Protein AF-A0A1X9NIX0-F1 (afdb_monomer)

Secondary structure (DSSP, 8-state):
-GGGTT-HHHHHHHHHHHHHHHHHHHHHHHHHGGG-HHHHHHHHHHHHHHHHSHHHHHHHHHHHHHHHT-----EEEEEEEEEESSSEEEEEEEE--TTS-HHHHHHHHHHHHHHS--TT-----S-SSSEEEEEEEEEEBTTBTTS-HHHHHHHHHHHHHHHHHHHHHHTT--------PPPPHHHHHEEE--HHHHHHHHHHHHHHHHHH--

Sequence (214 aa):
MEYGYHEADRFRWALNSFLRCIKEVIQMATMEMQHAPELNSWLKQQKEELHKDELVGYLFKQRDLIVHRSMLKPASEGMVGLTKGRGLKLGIGMPIDPLEDSEQAILRYIDHAAREEDFLGILYTEDGYGEYTCVERSWRMEPFPEKELTELAAEAWDKVANLVHSLASRLGAKVSDLKFELSNANSVRIRVFEPDFIKENLEAAKEFHAKNTT

Organism: NCBI:txid716816

Mean predicted aligned error: 6.72 Å

pLDDT: mean 86.83, std 9.64, range [44.81, 96.56]

Radius of gyration: 22.54 Å; Cα contacts (8 Å, |Δi|>4): 274; chains: 1; bounding box: 64×26×64 Å

Nearest PDB structures (foldseek):
  2yin-assembly1_B  TM=2.728E-01  e=2.514E+00  Homo sapiens
  9b8p-assembly1_H  TM=1.892E-01  e=7.757E+00  Rattus norvegicus
  9brq-assembly1_7  TM=2.104E-01  e=9.718E+00  Mus musculus

Solvent-accessible surface area (backbone atoms only — not comparable to full-atom values): 11868 Å² total; per-residue (Å²): 86,65,93,25,57,56,36,25,66,52,23,48,51,40,47,53,51,47,43,48,48,70,52,47,56,58,51,52,54,51,60,72,28,66,89,38,66,68,61,31,54,52,50,52,52,53,50,52,54,45,52,66,36,70,66,46,28,47,46,56,49,49,38,56,46,40,78,71,77,48,81,80,77,51,47,38,45,29,28,46,18,27,28,53,86,77,45,81,73,48,68,46,83,40,87,34,57,55,82,48,32,50,67,59,50,51,50,53,50,40,47,50,30,42,74,71,55,59,86,80,67,38,81,38,57,60,94,80,79,72,56,34,22,27,35,40,50,48,46,26,38,87,96,42,68,93,44,47,46,67,59,53,48,49,56,44,45,51,57,50,49,52,51,53,48,53,51,40,42,75,73,69,46,89,74,75,91,82,78,88,77,79,74,65,64,51,77,51,28,47,48,77,50,56,26,64,61,48,38,56,52,35,52,52,37,32,53,52,51,64,65,72,77,110

Structure (mmCIF, N/CA/C/O backbone):
data_AF-A0A1X9NIX0-F1
#
_entry.id   AF-A0A1X9NIX0-F1
#
loop_
_atom_site.group_PDB
_atom_site.id
_atom_site.type_symbol
_atom_site.label_atom_id
_atom_site.label_alt_id
_atom_site.label_comp_id
_atom_site.label_asym_id
_atom_site.label_entity_id
_atom_site.label_seq_id
_atom_site.pdbx_PDB_ins_code
_atom_site.Cartn_x
_atom_site.Cartn_y
_atom_site.Cartn_z
_atom_site.occupancy
_atom_site.B_iso_or_equiv
_atom_site.auth_seq_id
_atom_site.auth_comp_id
_atom_site.auth_asym_id
_atom_site.auth_atom_id
_atom_site.pdbx_PDB_model_num
ATOM 1 N N . MET A 1 1 ? -2.831 7.724 0.564 1.00 82.75 1 MET A N 1
ATOM 2 C CA . MET A 1 1 ? -1.917 6.597 0.267 1.00 82.75 1 MET A CA 1
ATOM 3 C C . MET A 1 1 ? -1.724 6.449 -1.233 1.00 82.75 1 MET A C 1
ATOM 5 O O . MET A 1 1 ? -0.581 6.481 -1.658 1.00 82.75 1 MET A O 1
ATOM 9 N N . GLU A 1 2 ? -2.804 6.407 -2.020 1.00 87.44 2 GLU A N 1
ATOM 10 C CA . GLU A 1 2 ? -2.772 6.274 -3.491 1.00 87.44 2 GLU A CA 1
ATOM 11 C C . GLU A 1 2 ? -1.828 7.260 -4.208 1.00 87.44 2 GLU A C 1
ATOM 13 O O . GLU A 1 2 ? -1.042 6.845 -5.046 1.00 87.44 2 GLU A O 1
ATOM 18 N N . TYR A 1 3 ? -1.811 8.542 -3.818 1.00 87.25 3 TYR A N 1
ATOM 19 C CA . TYR A 1 3 ? -0.913 9.544 -4.422 1.00 87.25 3 TYR A CA 1
ATOM 20 C C . TYR A 1 3 ? 0.577 9.156 -4.388 1.00 87.25 3 TYR A C 1
ATOM 22 O O . TYR A 1 3 ? 1.326 9.487 -5.296 1.00 87.25 3 TYR A O 1
ATOM 30 N N . GLY A 1 4 ? 1.014 8.460 -3.335 1.00 89.44 4 GLY A N 1
ATOM 31 C CA . GLY A 1 4 ? 2.401 8.029 -3.174 1.00 89.44 4 GLY A CA 1
ATOM 32 C C . GLY A 1 4 ? 2.634 6.566 -3.535 1.00 89.44 4 GLY A C 1
ATOM 33 O O . GLY A 1 4 ? 3.665 6.044 -3.149 1.00 89.44 4 GLY A O 1
ATOM 34 N N . TYR A 1 5 ? 1.700 5.874 -4.199 1.00 91.81 5 TYR A N 1
ATOM 35 C CA . TYR A 1 5 ? 1.709 4.405 -4.321 1.00 91.81 5 TYR A CA 1
ATOM 36 C C . TYR A 1 5 ? 2.989 3.815 -4.930 1.00 91.81 5 TYR A C 1
ATOM 38 O O . TYR A 1 5 ? 3.444 2.742 -4.532 1.00 91.81 5 TYR A O 1
ATOM 46 N N . HIS A 1 6 ? 3.583 4.544 -5.872 1.00 94.56 6 HIS A N 1
ATOM 47 C CA . HIS A 1 6 ? 4.806 4.161 -6.573 1.00 94.56 6 HIS A CA 1
ATOM 48 C C . HIS A 1 6 ? 6.086 4.751 -5.963 1.00 94.56 6 HIS A C 1
ATOM 50 O O . HIS A 1 6 ? 7.176 4.451 -6.450 1.00 94.56 6 HIS A O 1
ATOM 56 N N . GLU A 1 7 ? 5.948 5.556 -4.908 1.00 94.25 7 GLU A N 1
ATOM 57 C CA . GLU A 1 7 ? 7.028 6.189 -4.154 1.00 94.25 7 GLU A CA 1
ATOM 58 C C . GLU A 1 7 ? 7.089 5.553 -2.758 1.00 94.25 7 GLU A C 1
ATOM 60 O O . GLU A 1 7 ? 6.288 5.866 -1.871 1.00 94.25 7 GLU A O 1
ATOM 65 N N . ALA A 1 8 ? 8.025 4.631 -2.553 1.00 90.62 8 ALA A N 1
ATOM 66 C CA . ALA A 1 8 ? 8.087 3.757 -1.389 1.00 90.62 8 ALA A CA 1
ATOM 67 C C . ALA A 1 8 ? 8.077 4.527 -0.064 1.00 90.62 8 ALA A C 1
ATOM 69 O O . ALA A 1 8 ? 7.326 4.173 0.848 1.00 90.62 8 ALA A O 1
ATOM 70 N N . ASP A 1 9 ? 8.873 5.592 0.052 1.00 89.75 9 ASP A N 1
ATOM 71 C CA . ASP A 1 9 ? 8.912 6.413 1.265 1.00 89.75 9 ASP A CA 1
ATOM 72 C C . ASP A 1 9 ? 7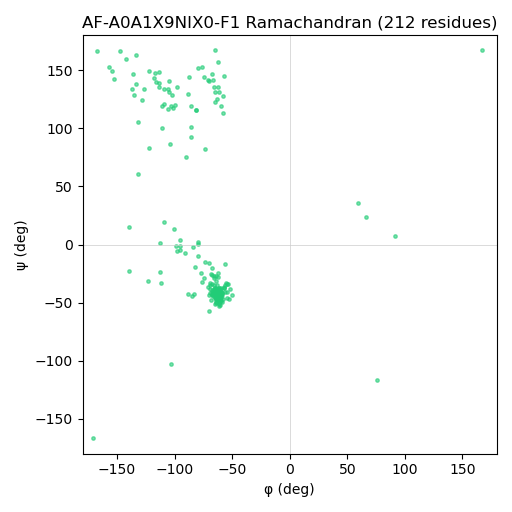.583 7.135 1.514 1.00 89.75 9 ASP A C 1
ATOM 74 O O . ASP A 1 9 ? 7.069 7.110 2.637 1.00 89.75 9 ASP A O 1
ATOM 78 N N . ARG A 1 10 ? 6.980 7.737 0.478 1.00 91.75 10 ARG A N 1
ATOM 79 C CA . ARG A 1 10 ? 5.692 8.437 0.617 1.00 91.75 10 ARG A CA 1
ATOM 80 C C . ARG A 1 10 ? 4.568 7.471 0.961 1.00 91.75 10 ARG A C 1
ATOM 82 O O . ARG A 1 10 ? 3.754 7.778 1.836 1.00 91.75 10 ARG A O 1
ATOM 89 N N . PHE A 1 11 ? 4.532 6.305 0.319 1.00 91.00 11 PHE A N 1
ATOM 90 C CA . PHE A 1 11 ? 3.550 5.269 0.610 1.00 91.00 11 PHE A CA 1
ATOM 91 C C . PHE A 1 11 ? 3.672 4.775 2.054 1.00 91.00 11 PHE A C 1
ATOM 93 O O . PHE A 1 11 ? 2.691 4.813 2.801 1.00 91.00 11 PHE A O 1
ATOM 100 N N . ARG A 1 12 ? 4.884 4.397 2.487 1.00 87.69 12 ARG A N 1
ATOM 101 C CA . ARG A 1 12 ? 5.150 3.944 3.863 1.00 87.69 12 ARG A CA 1
ATOM 102 C C . 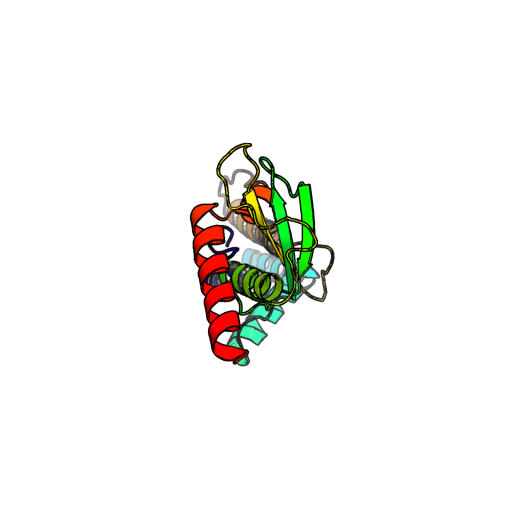ARG A 1 12 ? 4.829 5.024 4.894 1.00 87.69 12 ARG A C 1
ATOM 104 O O . ARG A 1 12 ? 4.241 4.723 5.931 1.00 87.69 12 ARG A O 1
ATOM 111 N N . TRP A 1 13 ? 5.157 6.285 4.617 1.00 88.56 13 TRP A N 1
ATOM 112 C CA . TRP A 1 13 ? 4.807 7.402 5.497 1.00 88.56 13 TRP A CA 1
ATOM 113 C C . TRP A 1 13 ? 3.291 7.593 5.618 1.00 88.56 13 TRP A C 1
ATOM 115 O O . TRP A 1 13 ? 2.767 7.759 6.725 1.00 88.56 13 TRP A O 1
ATOM 125 N N . ALA A 1 14 ? 2.571 7.529 4.495 1.00 90.25 14 ALA A N 1
ATOM 126 C CA . ALA A 1 14 ? 1.118 7.648 4.479 1.00 90.25 14 ALA A CA 1
ATOM 127 C C . ALA A 1 14 ? 0.453 6.481 5.223 1.00 90.25 14 ALA A C 1
ATOM 129 O O . ALA A 1 14 ? -0.473 6.707 6.001 1.00 90.25 14 ALA A O 1
ATOM 130 N N . LEU A 1 15 ? 0.966 5.261 5.051 1.00 89.62 15 LEU A N 1
ATOM 131 C CA . LEU A 1 15 ? 0.523 4.079 5.785 1.00 89.62 15 LEU A CA 1
ATOM 132 C C . LEU A 1 15 ? 0.757 4.227 7.291 1.00 89.62 15 LEU A C 1
ATOM 134 O O . LEU A 1 15 ? -0.160 4.023 8.078 1.00 89.62 15 LEU A O 1
ATOM 138 N N . ASN A 1 16 ? 1.950 4.649 7.711 1.00 88.12 16 ASN A N 1
ATOM 139 C CA . ASN A 1 16 ? 2.246 4.883 9.127 1.00 88.12 16 ASN A CA 1
ATOM 140 C C . ASN A 1 16 ? 1.309 5.940 9.735 1.00 88.12 16 ASN A C 1
ATOM 142 O O . ASN A 1 16 ? 0.806 5.768 10.847 1.00 88.12 16 ASN A O 1
ATOM 146 N N . SER A 1 17 ? 1.044 7.017 8.994 1.00 90.19 17 SER A N 1
ATOM 147 C CA . SER A 1 17 ? 0.112 8.070 9.411 1.00 90.19 17 SER A CA 1
ATOM 148 C C . SER A 1 17 ? -1.320 7.546 9.529 1.00 90.19 17 SER A C 1
ATOM 150 O O . SER A 1 17 ? -2.011 7.859 10.499 1.00 90.19 17 SER A O 1
ATOM 152 N N . PHE A 1 18 ? -1.743 6.698 8.590 1.00 91.56 18 PHE A N 1
ATOM 153 C CA . PHE A 1 18 ? -3.030 6.012 8.636 1.00 91.56 18 PHE A CA 1
ATOM 154 C C . PHE A 1 18 ? -3.150 5.116 9.877 1.00 91.56 18 PHE A C 1
ATOM 156 O O . PHE A 1 18 ? -4.082 5.291 10.660 1.00 91.56 18 PHE A O 1
ATOM 163 N N . LEU A 1 19 ? -2.170 4.235 10.119 1.00 91.00 19 LEU A N 1
ATOM 164 C CA . LEU A 1 19 ? -2.133 3.340 11.285 1.00 91.00 19 LEU A CA 1
ATOM 165 C C . LEU A 1 19 ? -2.189 4.108 12.609 1.00 91.00 19 LEU A C 1
ATOM 167 O O . LEU A 1 19 ? -2.820 3.668 13.574 1.00 91.00 19 LEU A O 1
ATOM 171 N N . ARG A 1 20 ? -1.541 5.275 12.656 1.00 90.06 20 ARG A N 1
ATOM 172 C CA . ARG A 1 20 ? -1.620 6.180 13.799 1.00 90.06 20 ARG A CA 1
ATOM 173 C C . ARG A 1 20 ? -3.038 6.728 13.974 1.00 90.06 20 ARG A C 1
ATOM 175 O O . ARG A 1 20 ? -3.597 6.618 15.063 1.00 90.06 20 ARG A O 1
ATOM 182 N N . CYS A 1 21 ? -3.624 7.263 12.905 1.00 91.88 21 CYS A N 1
ATOM 183 C CA . CYS A 1 21 ? -4.947 7.884 12.919 1.00 91.88 21 CYS A CA 1
ATOM 184 C C . CYS A 1 21 ? -6.046 6.918 13.388 1.00 91.88 21 CYS A C 1
ATOM 186 O O . CYS A 1 21 ? -6.784 7.244 14.320 1.00 91.88 21 CYS A O 1
ATOM 188 N N . ILE A 1 22 ? -6.106 5.706 12.820 1.00 91.31 22 ILE A N 1
ATOM 189 C CA . ILE A 1 22 ? -7.155 4.723 13.149 1.00 91.31 22 ILE A CA 1
ATOM 190 C C . ILE A 1 22 ? -7.134 4.283 14.615 1.00 91.31 22 ILE A C 1
ATOM 192 O O . ILE A 1 22 ? -8.169 3.936 15.179 1.00 91.31 22 ILE A O 1
ATOM 196 N N . LYS A 1 23 ? -5.963 4.322 15.257 1.00 88.38 23 LYS A N 1
ATOM 197 C CA . LYS A 1 23 ? -5.821 3.987 16.675 1.00 88.38 23 LYS A CA 1
ATOM 198 C C . LYS A 1 23 ? -6.118 5.184 17.577 1.00 88.38 23 LYS A C 1
ATOM 200 O O . LYS A 1 23 ? -6.801 5.044 18.593 1.00 88.38 23 LYS A O 1
ATOM 205 N N . GLU A 1 24 ? -5.599 6.357 17.221 1.00 91.19 24 GLU A N 1
ATOM 206 C CA . GLU A 1 24 ? -5.716 7.573 18.032 1.00 91.19 24 GLU A CA 1
ATOM 207 C C . GLU A 1 24 ? -7.147 8.109 18.075 1.00 91.19 24 GLU A C 1
ATOM 209 O O . GLU A 1 24 ? -7.575 8.574 19.130 1.00 91.19 24 GLU A O 1
ATOM 214 N N . VAL A 1 25 ? -7.926 7.982 16.995 1.00 92.56 25 VAL A N 1
ATOM 215 C CA . VAL A 1 25 ? -9.315 8.472 16.965 1.00 92.56 25 VAL A CA 1
ATOM 216 C C . VAL A 1 25 ? -10.187 7.823 18.047 1.00 92.56 25 VAL A C 1
ATOM 218 O O . VAL A 1 25 ? -10.911 8.516 18.762 1.00 92.56 25 VAL A O 1
ATOM 221 N N . ILE A 1 26 ? -10.047 6.510 18.258 1.00 90.81 26 ILE A N 1
ATOM 222 C CA . ILE A 1 26 ? -10.783 5.782 19.302 1.00 90.81 26 ILE A CA 1
ATOM 223 C C . ILE A 1 26 ? -10.287 6.191 20.692 1.00 90.81 26 ILE A C 1
ATOM 225 O O . ILE A 1 26 ? -11.074 6.309 21.634 1.00 90.81 26 ILE A O 1
ATOM 229 N N . GLN A 1 27 ? -8.979 6.412 20.844 1.00 90.25 27 GLN A N 1
ATOM 230 C CA . GLN A 1 27 ? -8.405 6.855 22.112 1.00 90.25 27 GLN A CA 1
ATOM 231 C C . GLN A 1 27 ? -8.917 8.245 22.503 1.00 90.25 27 GLN A C 1
ATOM 233 O O . GLN A 1 27 ? -9.348 8.416 23.642 1.00 90.25 27 GLN A O 1
ATOM 238 N N . MET A 1 28 ? -8.924 9.195 21.567 1.00 93.12 28 MET A N 1
ATOM 239 C CA . MET A 1 28 ? -9.469 10.536 21.788 1.00 93.12 28 MET A CA 1
ATOM 240 C C . MET A 1 28 ? -10.951 10.463 22.163 1.00 93.12 28 MET A C 1
ATOM 242 O O . MET A 1 28 ? -11.338 10.991 23.200 1.00 93.12 28 MET A O 1
ATOM 246 N N . ALA A 1 29 ? -11.756 9.703 21.413 1.00 91.88 29 ALA A N 1
ATOM 247 C CA . ALA A 1 29 ? -13.163 9.482 21.750 1.00 91.88 29 ALA A CA 1
ATOM 248 C C . ALA A 1 29 ? -13.346 8.907 23.169 1.00 91.88 29 ALA A C 1
ATOM 250 O O . ALA A 1 29 ? -14.21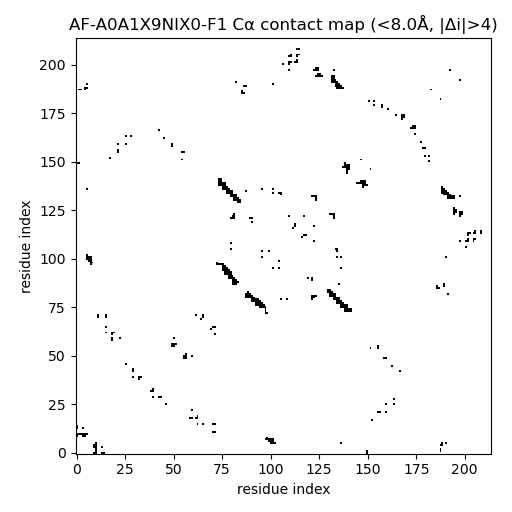9 9.338 23.915 1.00 91.88 29 ALA A O 1
ATOM 251 N N . THR A 1 30 ? -12.489 7.968 23.579 1.00 91.00 30 THR A N 1
ATOM 252 C CA . THR A 1 30 ? -12.529 7.384 24.932 1.00 91.00 30 THR A CA 1
ATOM 253 C C . THR A 1 30 ? -12.220 8.418 26.018 1.00 91.00 30 THR A C 1
ATOM 255 O O . THR A 1 30 ? -12.825 8.381 27.089 1.00 91.00 30 THR A O 1
ATOM 258 N N . MET A 1 31 ? -11.275 9.328 25.764 1.00 91.94 31 MET A N 1
ATOM 259 C CA . MET A 1 31 ? -10.914 10.393 26.702 1.00 91.94 31 MET A CA 1
ATOM 260 C C . MET A 1 31 ? -12.057 11.394 26.887 1.00 91.94 31 MET A C 1
ATOM 262 O O . MET A 1 31 ? -12.400 11.707 28.023 1.00 91.94 31 MET A O 1
ATOM 266 N N . GLU A 1 32 ? -12.704 11.810 25.800 1.00 92.56 32 GLU A N 1
ATOM 267 C CA . GLU A 1 32 ? -13.840 12.741 25.858 1.00 92.56 32 GLU A CA 1
ATOM 268 C C . GLU A 1 32 ? -15.051 12.150 26.597 1.00 92.56 32 GLU A C 1
ATOM 270 O O . GLU A 1 32 ? -15.794 12.855 27.278 1.00 92.56 32 GLU A O 1
ATOM 275 N N . MET A 1 33 ? -15.246 10.829 26.528 1.00 93.94 33 MET A N 1
ATOM 276 C CA . MET A 1 33 ? -16.376 10.160 27.184 1.00 93.94 33 MET A CA 1
ATOM 277 C C . MET A 1 33 ? -16.179 9.922 28.688 1.00 93.94 33 MET A C 1
ATOM 279 O O . MET A 1 33 ? -17.065 9.360 29.330 1.00 93.94 33 MET A O 1
ATOM 283 N N . GLN A 1 34 ? -15.071 10.355 29.302 1.00 90.06 34 GLN A N 1
ATOM 284 C CA . GLN A 1 34 ? -14.812 10.133 30.734 1.00 90.06 34 GLN A CA 1
ATOM 285 C C . GLN A 1 34 ? -15.930 10.652 31.651 1.00 90.06 34 GLN A C 1
ATOM 287 O O . GLN A 1 34 ? -16.215 10.027 32.674 1.00 90.06 34 GLN A O 1
ATOM 292 N N . HIS A 1 35 ? -16.596 11.740 31.261 1.00 91.31 35 HIS A N 1
ATOM 293 C CA . HIS A 1 35 ? -17.691 12.350 32.020 1.00 91.31 35 HIS A CA 1
ATOM 294 C C . HIS A 1 35 ? -19.067 11.705 31.775 1.00 91.31 35 HIS A C 1
ATOM 296 O O . HIS A 1 35 ? -20.041 12.097 32.414 1.00 91.31 35 HIS A O 1
ATOM 302 N N . ALA A 1 36 ? -19.159 10.703 30.894 1.00 92.81 36 ALA A N 1
ATOM 303 C CA . ALA A 1 36 ? -20.382 9.966 30.576 1.00 92.81 36 ALA A CA 1
ATOM 304 C C . ALA A 1 36 ? -20.176 8.456 30.835 1.00 92.81 36 ALA A C 1
ATOM 306 O O . ALA A 1 36 ? -19.876 7.704 29.905 1.00 92.81 36 ALA A O 1
ATOM 307 N N . PRO A 1 37 ? -20.320 7.978 32.090 1.00 91.56 37 PRO A N 1
ATOM 308 C CA . PRO A 1 37 ? -19.906 6.629 32.498 1.00 91.56 37 PRO A CA 1
ATOM 309 C C . PRO A 1 37 ? -20.541 5.489 31.691 1.00 91.56 37 PRO A C 1
ATOM 311 O O . PRO A 1 37 ? -19.868 4.503 31.378 1.00 91.56 37 PRO A O 1
ATOM 314 N N . GLU A 1 38 ? -21.816 5.631 31.326 1.00 92.69 38 GLU A N 1
ATOM 315 C CA . GLU A 1 38 ? -22.547 4.639 30.532 1.00 92.69 38 GLU A CA 1
ATOM 316 C C . GLU A 1 38 ? -22.012 4.558 29.095 1.00 92.69 38 GLU A C 1
ATOM 318 O O . GLU A 1 38 ? -21.689 3.473 28.609 1.00 92.69 38 GLU A O 1
ATOM 323 N N . LEU A 1 39 ? -21.827 5.710 28.438 1.00 93.25 39 LEU A N 1
ATOM 324 C CA . LEU A 1 39 ? -21.264 5.786 27.087 1.00 93.25 39 LEU A CA 1
ATOM 325 C C . LEU A 1 39 ? -19.802 5.341 27.055 1.00 93.25 39 LEU A C 1
ATOM 327 O O . LEU A 1 39 ? -19.396 4.647 26.127 1.00 93.25 39 LEU A O 1
ATOM 331 N N . ASN A 1 40 ? -19.020 5.684 28.079 1.00 93.44 40 ASN A N 1
ATOM 332 C CA . ASN A 1 40 ? -17.630 5.253 28.205 1.00 93.44 40 ASN A CA 1
ATOM 333 C C . ASN A 1 40 ? -17.524 3.731 28.344 1.00 93.44 40 ASN A C 1
ATOM 335 O O . ASN A 1 40 ? -16.685 3.101 27.705 1.00 93.44 40 ASN A O 1
ATOM 339 N N . SER A 1 41 ? -18.391 3.127 29.160 1.00 93.81 41 SER A N 1
ATOM 340 C CA . SER A 1 41 ? -18.433 1.671 29.335 1.00 93.81 41 SER A CA 1
ATOM 341 C C . SER A 1 41 ? -18.799 0.967 28.029 1.00 93.81 41 SER A C 1
ATOM 343 O O . SER A 1 41 ? -18.118 0.020 27.634 1.00 93.81 41 SER A O 1
ATOM 345 N N . TRP A 1 42 ? -19.803 1.484 27.314 1.00 95.31 42 TRP A N 1
ATOM 346 C CA . TRP A 1 42 ? -20.164 0.995 25.984 1.00 95.31 42 TRP A CA 1
ATOM 347 C C . TRP A 1 42 ? -19.006 1.135 24.982 1.00 95.31 42 TRP A C 1
ATOM 349 O O . TRP A 1 42 ? -18.642 0.164 24.322 1.00 95.31 42 TRP A O 1
ATOM 359 N N . LEU A 1 43 ? -18.368 2.307 24.904 1.00 94.38 43 LEU A N 1
ATOM 360 C CA . LEU A 1 43 ? -17.262 2.558 23.978 1.00 94.38 43 LEU A CA 1
ATOM 361 C C . LEU A 1 43 ? -16.052 1.663 24.274 1.00 94.38 43 LEU A C 1
ATOM 363 O O . LEU A 1 43 ? -15.418 1.163 23.347 1.00 94.38 43 LEU A O 1
ATOM 367 N N . LYS A 1 44 ? -15.748 1.407 25.552 1.00 92.69 44 LYS A N 1
ATOM 368 C CA . LYS A 1 44 ? -14.702 0.455 25.955 1.00 92.69 44 LYS A CA 1
ATOM 369 C C . LYS A 1 44 ? -15.007 -0.964 25.482 1.00 92.69 44 LYS A C 1
ATOM 371 O O . LYS A 1 44 ? -14.101 -1.626 24.987 1.00 92.69 44 LYS A O 1
ATOM 376 N N . GLN A 1 45 ? -16.259 -1.411 25.593 1.00 94.31 45 GLN A N 1
ATOM 377 C CA . GLN A 1 45 ? -16.670 -2.716 25.075 1.00 94.31 45 GLN A CA 1
ATOM 378 C C . GLN A 1 45 ? -16.502 -2.786 23.551 1.00 94.31 45 GLN A C 1
ATOM 380 O O . GLN A 1 45 ? -15.907 -3.731 23.044 1.00 94.31 45 GLN A O 1
ATOM 385 N N . GLN A 1 46 ? -16.962 -1.769 22.822 1.00 94.56 46 GLN A N 1
ATOM 386 C CA . GLN A 1 46 ? -16.836 -1.730 21.362 1.00 94.56 46 GLN A CA 1
ATOM 387 C C . GLN A 1 46 ? -15.379 -1.657 20.894 1.00 94.56 46 GLN A C 1
ATOM 389 O O . GLN A 1 46 ? -14.995 -2.286 19.913 1.00 94.56 46 GLN A O 1
ATOM 394 N N . LYS A 1 47 ? -14.536 -0.920 21.622 1.00 92.38 47 LYS A N 1
ATOM 395 C CA . LYS A 1 47 ? -13.092 -0.894 21.383 1.00 92.38 47 LYS A CA 1
ATOM 396 C C . LYS A 1 47 ? -12.477 -2.286 21.553 1.00 92.38 47 LYS A C 1
ATOM 398 O O . LYS A 1 47 ? -11.633 -2.668 20.749 1.00 92.38 47 LYS A O 1
ATOM 403 N N . GLU A 1 48 ? -12.884 -3.031 22.577 1.00 92.25 48 GLU A N 1
ATOM 404 C CA . GLU A 1 48 ? -12.421 -4.404 22.804 1.00 92.25 48 GLU A CA 1
ATOM 405 C C . GLU A 1 48 ? -12.880 -5.352 21.685 1.00 92.25 48 GLU A C 1
ATOM 407 O O . GLU A 1 48 ? -12.114 -6.204 21.242 1.00 92.25 48 GLU A O 1
ATOM 412 N N . GLU A 1 49 ? -14.101 -5.175 21.178 1.00 93.81 49 GLU A N 1
ATOM 413 C CA . GLU A 1 49 ? -14.596 -5.893 19.997 1.00 93.81 49 GLU A CA 1
ATOM 414 C C . GLU A 1 49 ? -13.756 -5.568 18.749 1.00 93.81 49 GLU A C 1
ATOM 416 O O . GLU A 1 49 ? -13.322 -6.492 18.062 1.00 93.81 49 GLU A O 1
ATOM 421 N N . LEU A 1 50 ? -13.408 -4.294 18.512 1.00 92.50 50 LEU A N 1
ATOM 422 C CA . LEU A 1 50 ? -12.482 -3.908 17.435 1.00 92.50 50 LEU A CA 1
ATOM 423 C C . LEU A 1 50 ? -11.083 -4.513 17.610 1.00 92.50 50 LEU A C 1
ATOM 425 O O . LEU A 1 50 ? -10.447 -4.883 16.632 1.00 92.50 50 LEU A O 1
ATOM 429 N N . HIS A 1 51 ? -10.581 -4.621 18.841 1.00 89.31 51 HIS A N 1
ATOM 430 C CA . HIS A 1 51 ? -9.279 -5.243 19.106 1.00 89.31 51 HIS A CA 1
ATOM 431 C C . HIS A 1 51 ? -9.263 -6.753 18.833 1.00 89.31 51 HIS A C 1
ATOM 433 O O . HIS A 1 51 ? -8.192 -7.302 18.561 1.00 89.31 51 HIS A O 1
ATOM 439 N N . LYS A 1 52 ? -10.422 -7.415 18.928 1.00 92.94 52 LYS A N 1
ATOM 440 C CA . LYS A 1 52 ? -10.598 -8.841 18.622 1.00 92.94 52 LYS A CA 1
ATOM 441 C C . LYS A 1 52 ? -10.783 -9.113 17.131 1.00 92.94 52 LYS A C 1
ATOM 443 O O . LYS A 1 52 ? -10.580 -10.251 16.717 1.00 92.94 52 LYS A O 1
ATOM 448 N N . ASP A 1 53 ? -11.152 -8.104 16.344 1.00 94.75 53 ASP A N 1
ATOM 449 C CA . ASP A 1 53 ? -11.166 -8.206 14.886 1.00 94.75 53 ASP A CA 1
ATOM 450 C C . ASP A 1 53 ? -9.750 -8.487 14.368 1.00 94.75 53 ASP A C 1
ATOM 452 O O . ASP A 1 53 ? -8.786 -7.828 14.761 1.00 94.75 53 ASP A O 1
ATOM 456 N N . GLU A 1 54 ? -9.619 -9.484 13.495 1.00 92.69 54 GLU A N 1
ATOM 457 C CA . GLU A 1 54 ? -8.319 -9.977 13.033 1.00 92.69 54 GLU A CA 1
ATOM 458 C C . GLU A 1 54 ? -7.506 -8.883 12.328 1.00 92.69 54 GLU A C 1
ATOM 460 O O . GLU A 1 54 ? -6.327 -8.680 12.631 1.00 92.69 54 GLU A O 1
ATOM 465 N N . LEU A 1 55 ? -8.157 -8.129 11.439 1.00 92.38 55 LEU A N 1
ATOM 466 C CA . LEU A 1 55 ? -7.535 -7.058 10.671 1.00 92.38 55 LEU A CA 1
ATOM 467 C C . LEU A 1 55 ? -7.190 -5.867 11.566 1.00 92.38 55 LEU A C 1
ATOM 469 O O . LEU A 1 55 ? -6.028 -5.466 11.652 1.00 92.38 55 LEU A O 1
ATOM 473 N N . VAL A 1 56 ? -8.183 -5.303 12.254 1.00 91.38 56 VAL A N 1
ATOM 474 C CA . VAL A 1 56 ? -7.986 -4.105 13.087 1.00 91.38 56 VAL A CA 1
ATOM 475 C C . VAL A 1 56 ? -7.014 -4.396 14.231 1.00 91.38 56 VAL A C 1
ATOM 477 O O . VAL A 1 56 ? -6.089 -3.617 14.476 1.00 91.38 56 VAL A O 1
ATOM 480 N N . GLY A 1 57 ? -7.169 -5.541 14.899 1.00 90.81 57 GLY A N 1
ATOM 481 C CA . GLY A 1 57 ? -6.279 -5.989 15.962 1.00 90.81 57 GLY A CA 1
ATOM 482 C C . GLY A 1 57 ? -4.836 -6.146 15.481 1.00 90.81 57 GLY A C 1
ATOM 483 O O . GLY A 1 57 ? -3.908 -5.722 16.180 1.00 90.81 57 GLY A O 1
ATOM 484 N N . TYR A 1 58 ? -4.625 -6.689 14.278 1.00 90.44 58 TYR A N 1
ATOM 485 C CA . TYR A 1 58 ? -3.300 -6.753 13.663 1.00 90.44 58 TYR A CA 1
ATOM 486 C C . TYR A 1 58 ? -2.730 -5.357 13.369 1.00 90.44 58 TYR A C 1
ATOM 488 O O . TYR A 1 58 ? -1.618 -5.053 13.806 1.00 90.44 58 TYR A O 1
ATOM 496 N N . LEU A 1 59 ? -3.485 -4.474 12.708 1.00 89.12 59 LEU A N 1
ATOM 497 C CA . LEU A 1 59 ? -3.029 -3.116 12.373 1.00 89.12 59 LEU A CA 1
ATOM 498 C C . LEU A 1 59 ? -2.687 -2.285 13.620 1.00 89.12 59 LEU A C 1
ATOM 500 O O . LEU A 1 59 ? -1.686 -1.563 13.648 1.00 89.12 59 LEU A O 1
ATOM 504 N N . PHE A 1 60 ? -3.466 -2.426 14.694 1.00 88.31 60 PHE A N 1
ATOM 505 C CA . PHE A 1 60 ? -3.192 -1.761 15.969 1.00 88.31 60 PHE A CA 1
ATOM 506 C C . PHE A 1 60 ? -1.910 -2.255 16.640 1.00 88.31 60 PHE A C 1
ATOM 508 O O . PHE A 1 60 ? -1.214 -1.443 17.261 1.00 88.31 60 PHE A O 1
ATOM 515 N N . LYS A 1 61 ? -1.586 -3.549 16.507 1.00 85.94 61 LYS A N 1
ATOM 516 C CA . LYS A 1 61 ? -0.302 -4.116 16.952 1.00 85.94 61 LYS A CA 1
ATOM 517 C C . LYS A 1 61 ? 0.849 -3.615 16.086 1.00 85.94 61 LYS A C 1
ATOM 519 O O . LYS A 1 61 ? 1.885 -3.239 16.628 1.00 85.94 61 LYS A O 1
ATOM 524 N N . GLN A 1 62 ? 0.662 -3.548 14.766 1.00 82.50 62 GLN A N 1
ATOM 525 C CA . GLN A 1 62 ? 1.677 -3.020 13.852 1.00 82.50 62 GLN A CA 1
ATOM 526 C C . GLN A 1 62 ? 2.053 -1.579 14.194 1.00 82.50 62 GLN A C 1
ATOM 528 O O . GLN A 1 62 ? 3.237 -1.267 14.265 1.00 82.50 62 GLN A O 1
ATOM 533 N N . ARG A 1 63 ? 1.082 -0.719 14.529 1.00 77.94 63 ARG A N 1
ATOM 534 C CA . ARG A 1 63 ? 1.365 0.629 15.052 1.00 77.94 63 ARG A CA 1
ATOM 535 C C . ARG A 1 63 ? 2.313 0.591 16.252 1.00 77.94 63 ARG A C 1
ATOM 537 O O . ARG A 1 63 ? 3.259 1.372 16.295 1.00 77.94 63 ARG A O 1
ATOM 544 N N . ASP A 1 64 ? 2.073 -0.284 17.226 1.00 71.31 64 ASP A N 1
ATOM 545 C CA . ASP A 1 64 ? 2.918 -0.356 18.428 1.00 71.31 64 ASP A CA 1
ATOM 546 C C . ASP A 1 64 ? 4.333 -0.850 18.114 1.00 71.31 64 ASP A C 1
ATOM 548 O O . ASP A 1 64 ? 5.300 -0.359 18.694 1.00 71.31 64 ASP A O 1
ATOM 552 N N . LEU A 1 65 ? 4.473 -1.755 17.143 1.00 71.19 65 LEU A N 1
ATOM 553 C CA . LEU A 1 65 ? 5.777 -2.185 16.640 1.00 71.19 65 LEU A CA 1
ATOM 554 C C . LEU A 1 65 ? 6.509 -1.052 15.907 1.00 71.19 65 LEU A C 1
ATOM 556 O O . LEU A 1 65 ? 7.700 -0.847 16.149 1.00 71.19 65 LEU A O 1
ATOM 560 N N . ILE A 1 66 ? 5.804 -0.283 15.072 1.00 66.56 66 ILE A N 1
ATOM 561 C CA . ILE A 1 66 ? 6.379 0.833 14.305 1.00 66.56 66 ILE A CA 1
ATOM 562 C C . ILE A 1 66 ? 6.905 1.929 15.230 1.00 66.56 66 ILE A C 1
ATOM 564 O O . ILE A 1 66 ? 8.006 2.438 15.033 1.00 66.56 66 ILE A O 1
ATOM 568 N N . VAL A 1 67 ? 6.140 2.266 16.271 1.00 55.72 67 VAL A N 1
ATOM 569 C CA . VAL A 1 67 ? 6.515 3.292 17.256 1.00 55.72 67 VAL A CA 1
ATOM 570 C C . VAL A 1 67 ? 7.723 2.864 18.102 1.00 55.72 67 VAL A C 1
ATOM 572 O O . VAL A 1 67 ? 8.394 3.718 18.681 1.00 55.72 67 VAL A O 1
ATOM 575 N N . HIS A 1 68 ? 8.030 1.566 18.186 1.00 51.16 68 HIS A N 1
ATOM 576 C CA . HIS A 1 68 ? 9.071 1.056 19.080 1.00 51.16 68 HIS A CA 1
ATOM 577 C C . HIS A 1 68 ? 10.306 0.469 18.395 1.00 51.16 68 HIS A C 1
ATOM 579 O O . HIS A 1 68 ? 11.344 0.409 19.055 1.00 51.16 68 HIS A O 1
ATOM 585 N N . ARG A 1 69 ? 10.240 -0.008 17.139 1.00 44.81 69 ARG A N 1
ATOM 586 C CA . ARG A 1 69 ? 11.338 -0.835 16.596 1.00 44.81 69 ARG A CA 1
ATOM 587 C C . ARG A 1 69 ? 11.769 -0.621 15.144 1.00 44.81 69 ARG A C 1
ATOM 589 O O . ARG A 1 69 ? 12.912 -0.983 14.891 1.00 44.81 69 ARG A O 1
ATOM 596 N N . SER A 1 70 ? 10.965 -0.074 14.220 1.00 50.56 70 SER A N 1
ATOM 597 C CA . SER A 1 70 ? 11.353 0.336 12.837 1.00 50.56 70 SER A CA 1
ATOM 598 C C . SER A 1 70 ? 10.117 0.628 11.968 1.00 50.56 70 SER A C 1
ATOM 600 O O . SER A 1 70 ? 9.010 0.264 12.344 1.00 50.56 70 SER A O 1
ATOM 602 N N . MET A 1 71 ? 10.289 1.244 10.788 1.00 56.38 71 MET A N 1
ATOM 603 C CA . MET A 1 71 ? 9.210 1.399 9.794 1.00 56.38 71 MET A CA 1
ATOM 604 C C . MET A 1 71 ? 8.599 0.049 9.374 1.00 56.38 71 MET A C 1
ATOM 606 O O . MET A 1 71 ? 9.322 -0.940 9.251 1.00 56.38 71 MET A O 1
ATOM 610 N N . LEU A 1 72 ? 7.285 0.026 9.101 1.00 62.81 72 LEU A N 1
ATOM 611 C CA . LEU A 1 72 ? 6.610 -1.139 8.520 1.00 62.81 72 LEU A CA 1
ATOM 612 C C . LEU A 1 72 ? 7.269 -1.491 7.177 1.00 62.81 72 LEU A C 1
ATOM 614 O O . LEU A 1 72 ? 7.405 -0.624 6.311 1.00 62.81 72 LEU A O 1
ATOM 618 N N . LYS A 1 73 ? 7.662 -2.755 7.003 1.00 67.38 73 LYS A N 1
ATOM 619 C CA . LYS A 1 73 ? 8.096 -3.307 5.715 1.00 67.38 73 LYS A CA 1
ATOM 620 C C . LYS A 1 73 ? 6.968 -4.182 5.164 1.00 67.38 73 LYS A C 1
ATOM 622 O O . LYS A 1 73 ? 6.941 -5.371 5.476 1.00 67.38 73 LYS A O 1
ATOM 627 N N . PRO A 1 74 ? 5.993 -3.609 4.437 1.00 69.81 74 PRO A N 1
ATOM 628 C CA . PRO A 1 74 ? 5.000 -4.423 3.740 1.00 69.81 74 PRO A CA 1
ATOM 629 C C . PRO A 1 74 ? 5.702 -5.300 2.697 1.00 69.81 74 PRO A C 1
ATOM 631 O O . PRO A 1 74 ? 6.793 -4.960 2.250 1.00 69.81 74 PRO A O 1
ATOM 634 N N . ALA A 1 75 ? 5.087 -6.406 2.289 1.00 76.44 75 ALA A N 1
ATOM 635 C CA . ALA A 1 75 ? 5.551 -7.123 1.109 1.00 76.44 75 ALA A CA 1
ATOM 636 C C . ALA A 1 75 ? 5.208 -6.291 -0.137 1.00 76.44 75 ALA A C 1
ATOM 638 O O . ALA A 1 75 ? 4.151 -5.657 -0.197 1.00 76.44 75 ALA A O 1
ATOM 639 N N . SER A 1 76 ? 6.110 -6.271 -1.113 1.00 77.94 76 SER A N 1
ATOM 640 C CA . SER A 1 76 ? 5.932 -5.561 -2.376 1.00 77.94 76 SER A CA 1
ATOM 641 C C . SER A 1 76 ? 6.221 -6.534 -3.511 1.00 77.94 76 SER A C 1
ATOM 643 O O . SER A 1 76 ? 7.285 -7.147 -3.568 1.00 77.94 76 SER A O 1
ATOM 645 N N . GLU A 1 77 ? 5.250 -6.682 -4.399 1.00 82.94 77 GLU A N 1
ATOM 646 C CA . GLU A 1 77 ? 5.370 -7.442 -5.639 1.00 82.94 77 GLU A CA 1
ATOM 647 C C . GLU A 1 77 ? 5.181 -6.480 -6.803 1.00 82.94 77 GLU A C 1
ATOM 649 O O . GLU A 1 77 ? 4.415 -5.513 -6.704 1.00 82.94 77 GLU A O 1
ATOM 654 N N . GLY A 1 78 ? 5.858 -6.738 -7.916 1.00 85.62 78 GLY A N 1
ATOM 655 C CA . GLY A 1 78 ? 5.662 -5.938 -9.106 1.00 85.62 78 GLY A CA 1
ATOM 656 C C . GLY A 1 78 ? 5.828 -6.708 -10.395 1.00 85.62 78 GLY A C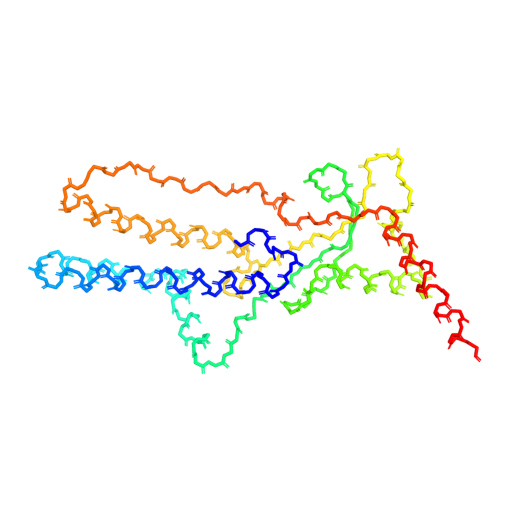 1
ATOM 657 O O . GLY A 1 78 ? 6.325 -7.834 -10.438 1.00 85.62 78 GLY A O 1
ATOM 658 N N . MET A 1 79 ? 5.376 -6.072 -11.460 1.00 89.12 79 MET A N 1
ATOM 659 C CA . MET A 1 79 ? 5.549 -6.527 -12.823 1.00 89.12 79 MET A CA 1
ATOM 660 C C . MET A 1 79 ? 6.013 -5.346 -13.659 1.00 89.12 79 MET A C 1
ATOM 662 O O . MET A 1 79 ? 5.495 -4.239 -13.515 1.00 89.12 79 MET A O 1
ATOM 666 N N . VAL A 1 80 ? 6.975 -5.585 -14.540 1.00 89.88 80 VAL A N 1
ATOM 667 C CA . VAL A 1 80 ? 7.294 -4.655 -15.626 1.00 89.88 80 VAL A CA 1
ATOM 668 C C . VAL A 1 80 ? 6.585 -5.164 -16.867 1.00 89.88 80 VAL A C 1
ATOM 670 O O . VAL A 1 80 ? 6.593 -6.368 -17.129 1.00 89.88 80 VAL A O 1
ATOM 673 N N . GLY A 1 81 ? 5.950 -4.285 -17.630 1.00 90.50 81 GLY A N 1
ATOM 674 C CA . GLY A 1 81 ? 5.202 -4.728 -18.794 1.00 90.50 81 GLY A CA 1
ATOM 675 C C . GLY A 1 81 ? 4.701 -3.618 -19.692 1.00 90.50 81 GLY A C 1
ATOM 676 O O . GLY A 1 81 ? 5.117 -2.470 -19.589 1.00 90.50 81 GLY A O 1
ATOM 677 N N . LEU A 1 82 ? 3.793 -4.002 -20.577 1.00 90.19 82 LEU A N 1
ATOM 678 C CA . LEU A 1 82 ? 3.083 -3.138 -21.502 1.00 90.19 82 LEU A CA 1
ATOM 679 C C . LEU A 1 82 ? 1.649 -2.962 -21.025 1.00 90.19 82 LEU A C 1
ATOM 681 O O . LEU A 1 82 ? 0.958 -3.942 -20.730 1.00 90.19 82 LEU A O 1
ATOM 685 N N . THR A 1 83 ? 1.169 -1.726 -21.024 1.00 88.56 83 THR A N 1
ATOM 686 C CA . THR A 1 83 ? -0.243 -1.400 -20.808 1.00 88.56 83 THR A CA 1
ATOM 687 C C . THR A 1 83 ? -0.858 -0.819 -22.073 1.00 88.56 83 THR A C 1
ATOM 689 O O . THR A 1 83 ? -0.191 -0.139 -22.853 1.00 88.56 83 THR A O 1
ATOM 692 N N . LYS A 1 84 ? -2.155 -1.071 -22.260 1.00 84.19 84 LYS A N 1
ATOM 693 C CA . LYS A 1 84 ? -2.992 -0.386 -23.249 1.00 84.19 84 LYS A CA 1
ATOM 694 C C . LYS A 1 84 ? -4.272 0.071 -22.560 1.00 84.19 84 LYS A C 1
ATOM 696 O O . LYS A 1 84 ? -5.149 -0.735 -22.246 1.00 84.19 84 LYS A O 1
ATOM 701 N N . GLY A 1 85 ? -4.383 1.368 -22.294 1.00 78.69 85 GLY A N 1
ATOM 702 C CA . GLY A 1 85 ? -5.474 1.912 -21.485 1.00 78.69 85 GLY A CA 1
ATOM 703 C C . GLY A 1 85 ? -5.279 1.647 -19.987 1.00 78.69 85 GLY A C 1
ATOM 704 O O . GLY A 1 85 ? -4.357 2.185 -19.387 1.00 78.69 85 GLY A O 1
ATOM 705 N N . ARG A 1 86 ? -6.181 0.874 -19.359 1.00 70.00 86 ARG A N 1
ATOM 706 C CA . ARG A 1 86 ? -6.272 0.721 -17.885 1.00 70.00 86 ARG A CA 1
ATOM 707 C C . ARG A 1 86 ? -5.831 -0.650 -17.351 1.00 70.00 86 ARG A C 1
ATOM 709 O O . ARG A 1 86 ? -6.240 -1.030 -16.255 1.00 70.00 86 ARG A O 1
ATOM 716 N N . GLY A 1 87 ? -5.069 -1.425 -18.117 1.00 81.81 87 GLY A N 1
ATOM 717 C CA . GLY A 1 87 ? -4.682 -2.773 -17.705 1.00 81.81 87 GLY A CA 1
ATOM 718 C C . GLY A 1 87 ? -3.385 -3.250 -18.338 1.00 81.81 87 GLY A C 1
ATOM 719 O O . GLY A 1 87 ? -3.066 -2.885 -19.472 1.00 81.81 87 GLY A O 1
ATOM 720 N N . LEU A 1 88 ? -2.674 -4.097 -17.595 1.00 85.94 88 LEU A N 1
ATOM 721 C CA . LEU A 1 88 ? -1.487 -4.791 -18.070 1.00 85.94 88 LEU A CA 1
ATOM 722 C C . LEU A 1 88 ? -1.877 -5.750 -19.205 1.00 85.94 88 LEU A C 1
ATOM 724 O O . LEU A 1 88 ? -2.733 -6.618 -19.041 1.00 85.94 88 LEU A O 1
ATOM 728 N N . LYS A 1 89 ? -1.257 -5.576 -20.371 1.00 86.31 89 LYS A N 1
ATOM 729 C CA . LYS A 1 89 ? -1.446 -6.419 -21.560 1.00 86.31 89 LYS A CA 1
ATOM 730 C C . LY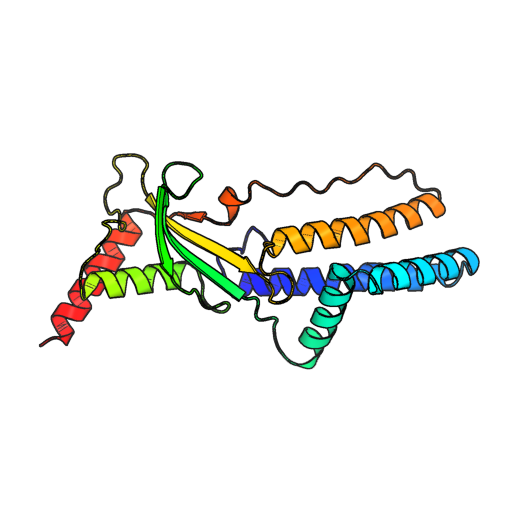S A 1 89 ? -0.483 -7.605 -21.547 1.00 86.31 89 LYS A C 1
ATOM 732 O O . LYS A 1 89 ? -0.866 -8.719 -21.886 1.00 86.31 89 LYS A O 1
ATOM 737 N N . LEU A 1 90 ? 0.767 -7.342 -21.181 1.00 88.38 90 LEU A N 1
ATOM 738 C CA . LEU A 1 90 ? 1.850 -8.316 -21.096 1.00 88.38 90 LEU A CA 1
ATOM 739 C C . LEU A 1 90 ? 2.846 -7.816 -20.056 1.00 88.38 90 LEU A C 1
ATOM 741 O O . LEU A 1 90 ? 3.100 -6.619 -20.006 1.00 88.38 90 LEU A O 1
ATOM 745 N N . GLY A 1 91 ? 3.438 -8.699 -19.262 1.00 88.69 91 GLY A N 1
ATOM 746 C CA . GLY A 1 91 ? 4.501 -8.303 -18.349 1.00 88.69 91 GLY A CA 1
ATOM 747 C C . GLY A 1 91 ? 5.236 -9.489 -17.755 1.00 88.69 91 GLY A C 1
ATOM 748 O O . GLY A 1 91 ? 4.778 -10.630 -17.837 1.00 88.69 91 GLY A O 1
ATOM 749 N N . ILE A 1 92 ? 6.377 -9.195 -17.147 1.00 88.88 92 ILE A N 1
ATOM 750 C CA . ILE A 1 92 ? 7.203 -10.142 -16.408 1.00 88.88 92 ILE A CA 1
ATOM 751 C C . ILE A 1 92 ? 7.206 -9.766 -14.931 1.00 88.88 92 ILE A C 1
ATOM 753 O O . ILE A 1 92 ? 7.331 -8.594 -14.570 1.00 88.88 92 ILE A O 1
ATOM 757 N N . GLY A 1 93 ? 7.050 -10.774 -14.072 1.00 87.75 93 GLY A N 1
ATOM 758 C CA . GLY A 1 93 ? 7.159 -10.594 -12.631 1.00 87.75 93 GLY A CA 1
ATOM 759 C C . GLY A 1 93 ? 8.574 -10.182 -12.240 1.00 87.75 93 GLY A C 1
ATOM 760 O O . GLY A 1 93 ? 9.545 -10.815 -12.654 1.00 87.75 93 GLY A O 1
ATOM 761 N N . MET A 1 94 ? 8.682 -9.139 -11.423 1.00 83.75 94 MET A N 1
ATOM 762 C CA . MET A 1 94 ? 9.938 -8.667 -10.858 1.00 83.75 94 MET A CA 1
ATOM 763 C C . MET A 1 94 ? 9.737 -8.378 -9.366 1.00 83.75 94 MET A C 1
ATOM 765 O O . MET A 1 94 ? 8.816 -7.641 -9.006 1.00 83.75 94 MET A O 1
ATOM 769 N N . PRO A 1 95 ? 10.585 -8.910 -8.471 1.00 85.00 95 PRO A N 1
ATOM 770 C CA . PRO A 1 95 ? 10.542 -8.494 -7.077 1.00 85.00 95 PRO A CA 1
ATOM 771 C C . PRO A 1 95 ? 10.885 -7.000 -6.989 1.00 85.00 95 PRO A C 1
ATOM 773 O O . PRO A 1 95 ? 11.929 -6.572 -7.479 1.00 85.00 95 PRO A O 1
ATOM 776 N N . ILE A 1 96 ? 10.007 -6.206 -6.372 1.00 88.94 96 ILE A N 1
ATOM 777 C CA . ILE A 1 96 ? 10.257 -4.787 -6.087 1.00 88.94 96 ILE A CA 1
ATOM 778 C C . ILE A 1 96 ? 10.447 -4.658 -4.585 1.00 88.94 96 ILE A C 1
ATOM 780 O O . ILE A 1 96 ? 9.531 -4.987 -3.828 1.00 88.94 96 ILE A O 1
ATOM 784 N N . ASP A 1 97 ? 11.607 -4.164 -4.151 1.00 87.25 97 ASP A N 1
ATOM 785 C CA . ASP A 1 97 ? 11.873 -3.993 -2.723 1.00 87.25 97 ASP A CA 1
ATOM 786 C C . ASP A 1 97 ? 10.862 -2.980 -2.131 1.00 87.25 97 ASP A C 1
ATOM 788 O O . ASP A 1 97 ? 10.589 -1.939 -2.733 1.00 87.25 97 ASP A O 1
ATOM 792 N N . PRO A 1 98 ? 10.269 -3.238 -0.955 1.00 86.19 98 PRO A N 1
ATOM 793 C CA . PRO A 1 98 ? 9.380 -2.290 -0.272 1.00 86.19 98 PRO A CA 1
ATOM 794 C C . PRO A 1 98 ? 9.989 -0.906 0.019 1.00 86.19 98 PRO A C 1
ATOM 796 O O . PRO A 1 98 ? 9.265 0.035 0.357 1.00 86.19 98 PRO A O 1
ATOM 799 N N . LEU A 1 99 ? 11.314 -0.783 -0.044 1.00 88.94 99 LEU A N 1
ATOM 800 C CA . LEU A 1 99 ? 12.071 0.456 0.125 1.00 88.94 99 LEU A CA 1
ATOM 801 C C . LEU A 1 99 ? 12.409 1.143 -1.200 1.00 88.94 99 LEU A C 1
ATOM 803 O O . LEU A 1 99 ? 12.948 2.244 -1.183 1.00 88.94 99 LEU A O 1
ATOM 807 N N . GLU A 1 100 ? 12.084 0.509 -2.317 1.00 90.94 100 GLU A N 1
ATOM 808 C CA . GLU A 1 100 ? 12.422 0.955 -3.658 1.00 90.94 100 GLU A CA 1
ATOM 809 C C . GLU A 1 100 ? 11.205 1.546 -4.374 1.00 90.94 100 GLU A C 1
ATOM 811 O O . GLU A 1 100 ? 10.095 1.011 -4.289 1.00 90.94 100 GLU A O 1
ATOM 816 N N . ASP A 1 101 ? 11.419 2.621 -5.127 1.00 94.50 101 ASP A N 1
ATOM 817 C CA . ASP A 1 101 ? 10.405 3.239 -5.980 1.00 94.50 101 ASP A CA 1
ATOM 818 C C . ASP A 1 101 ? 10.174 2.441 -7.271 1.00 94.50 101 ASP A C 1
ATOM 820 O O . ASP A 1 101 ? 11.069 1.793 -7.810 1.00 94.50 101 ASP A O 1
ATOM 824 N N . SER A 1 102 ? 8.976 2.535 -7.852 1.00 94.56 102 SER A N 1
ATOM 825 C CA . SER A 1 102 ? 8.707 1.858 -9.134 1.00 94.56 102 SER A CA 1
ATOM 826 C C . SER A 1 102 ? 9.579 2.371 -10.282 1.00 94.56 102 SER A C 1
ATOM 828 O O . SER A 1 102 ? 9.814 1.640 -11.237 1.00 94.56 102 SER A O 1
ATOM 830 N N . GLU A 1 103 ? 10.078 3.603 -10.183 1.00 96.00 103 GLU A N 1
ATOM 831 C CA . GLU A 1 103 ? 11.046 4.158 -11.131 1.00 96.00 103 GLU A CA 1
ATOM 832 C C . GLU A 1 103 ? 12.398 3.436 -11.064 1.00 96.00 103 GLU A C 1
ATOM 834 O O . GLU A 1 103 ? 12.967 3.065 -12.083 1.00 96.00 103 GLU A O 1
ATOM 839 N N . GLN A 1 104 ? 12.884 3.139 -9.861 1.00 95.00 104 GLN A N 1
ATOM 840 C CA . GLN A 1 104 ? 14.109 2.359 -9.688 1.00 95.00 104 GLN A CA 1
ATOM 841 C C . GLN A 1 104 ? 13.924 0.930 -10.221 1.00 95.00 104 GLN A C 1
ATOM 843 O O . GLN A 1 104 ? 14.811 0.403 -10.897 1.00 95.00 104 GLN A O 1
ATOM 848 N N . ALA A 1 105 ? 12.736 0.347 -10.028 1.00 93.62 105 ALA A N 1
ATOM 849 C CA . ALA A 1 105 ? 12.424 -0.978 -10.547 1.00 93.62 105 ALA A CA 1
ATOM 850 C C . ALA A 1 105 ? 12.476 -1.041 -12.085 1.00 93.62 105 ALA A C 1
ATOM 852 O O . ALA A 1 105 ? 13.092 -1.964 -12.623 1.00 93.62 105 ALA A O 1
ATOM 853 N N . ILE A 1 106 ? 11.892 -0.060 -12.795 1.00 94.62 106 ILE A N 1
ATOM 854 C CA . ILE A 1 106 ? 11.988 -0.014 -14.265 1.00 94.62 106 ILE A CA 1
ATOM 855 C C . ILE A 1 106 ? 13.429 0.222 -14.724 1.00 94.62 106 ILE A C 1
ATOM 857 O O . ILE A 1 106 ? 13.868 -0.431 -15.665 1.00 94.62 106 ILE A O 1
ATOM 861 N N . LEU A 1 107 ? 14.202 1.068 -14.036 1.00 95.38 107 LEU A N 1
ATOM 862 C CA . LEU A 1 107 ? 15.605 1.316 -14.385 1.00 95.38 107 LEU A CA 1
ATOM 863 C C . LEU A 1 107 ? 16.466 0.054 -14.258 1.00 95.38 107 LEU A C 1
ATOM 865 O O . LEU A 1 107 ? 17.305 -0.201 -15.118 1.00 95.38 107 LEU A O 1
ATOM 869 N N . ARG A 1 108 ? 16.232 -0.785 -13.241 1.00 93.12 108 ARG A N 1
ATOM 870 C CA . ARG A 1 108 ? 16.900 -2.096 -13.150 1.00 93.12 108 ARG A CA 1
ATOM 871 C C . ARG A 1 108 ? 16.529 -3.021 -14.299 1.00 93.12 108 ARG A C 1
ATOM 873 O O . ARG A 1 108 ? 17.376 -3.772 -14.771 1.00 93.12 108 ARG A O 1
ATOM 880 N N . TYR A 1 109 ? 15.266 -3.006 -14.715 1.00 92.94 109 TYR A N 1
ATOM 881 C CA . TYR A 1 109 ? 14.838 -3.809 -15.852 1.00 92.94 109 TYR A CA 1
ATOM 882 C C . TYR A 1 109 ? 15.472 -3.308 -17.158 1.00 92.94 109 TYR A C 1
ATOM 884 O O . TYR A 1 109 ? 15.958 -4.117 -17.943 1.00 92.94 109 TYR A O 1
ATOM 892 N N . ILE A 1 110 ? 15.562 -1.989 -17.346 1.00 94.81 110 ILE A N 1
ATOM 893 C CA . ILE A 1 110 ? 16.282 -1.366 -18.466 1.00 94.81 110 ILE A CA 1
ATOM 894 C C . ILE A 1 110 ? 17.763 -1.768 -18.456 1.00 94.81 110 ILE A C 1
ATOM 896 O O . ILE A 1 110 ? 18.287 -2.168 -19.492 1.00 94.81 110 ILE A O 1
ATOM 900 N N . ASP A 1 111 ? 18.433 -1.719 -17.301 1.00 94.12 111 ASP A N 1
ATOM 901 C CA . ASP A 1 111 ? 19.830 -2.155 -17.165 1.00 94.12 111 ASP A CA 1
ATOM 902 C C . ASP A 1 111 ? 20.011 -3.634 -17.537 1.00 94.12 111 ASP A C 1
ATOM 904 O O . ASP A 1 111 ? 20.949 -3.981 -18.253 1.00 94.12 111 ASP A O 1
ATOM 908 N N . HIS A 1 112 ? 19.092 -4.503 -17.106 1.00 91.88 112 HIS A N 1
ATOM 909 C CA . HIS A 1 112 ? 19.093 -5.912 -17.495 1.00 91.88 112 HIS A CA 1
ATOM 910 C C . HIS A 1 112 ? 18.926 -6.088 -19.014 1.00 91.88 112 HIS A C 1
ATOM 912 O O . HIS A 1 112 ? 19.734 -6.771 -19.644 1.00 91.88 112 HIS A O 1
ATOM 918 N N . ALA A 1 113 ? 17.931 -5.424 -19.607 1.00 92.56 113 ALA A N 1
ATOM 919 C CA . ALA A 1 113 ? 17.661 -5.473 -21.043 1.00 92.56 113 ALA A CA 1
ATOM 920 C C . ALA A 1 113 ? 18.800 -4.882 -21.894 1.00 92.56 113 ALA A C 1
ATOM 922 O O . ALA A 1 113 ? 18.980 -5.275 -23.044 1.00 92.56 113 ALA A O 1
ATOM 923 N N . ALA A 1 114 ? 19.577 -3.942 -21.345 1.00 92.94 114 ALA A N 1
ATOM 924 C CA . ALA A 1 114 ? 20.736 -3.357 -22.014 1.00 92.94 114 ALA A CA 1
ATOM 925 C C . ALA A 1 114 ? 21.951 -4.300 -22.073 1.00 92.94 114 ALA A C 1
ATOM 927 O O . ALA A 1 114 ? 22.757 -4.169 -22.994 1.00 92.94 114 ALA A O 1
ATOM 928 N N . ARG A 1 115 ? 22.104 -5.210 -21.099 1.00 89.69 115 ARG A N 1
ATOM 929 C CA . ARG A 1 115 ? 23.203 -6.197 -21.053 1.00 89.69 115 ARG A CA 1
ATOM 930 C C . ARG A 1 115 ? 22.920 -7.424 -21.903 1.00 89.69 115 ARG A C 1
ATOM 932 O O . ARG A 1 115 ? 23.820 -7.930 -22.562 1.00 89.69 115 ARG A O 1
ATOM 939 N N . GLU A 1 116 ? 21.688 -7.905 -21.815 1.00 85.81 116 GLU A N 1
ATOM 940 C CA . GLU A 1 116 ? 21.228 -9.109 -22.490 1.00 85.81 116 GLU A CA 1
ATOM 941 C C . GLU A 1 116 ? 20.391 -8.681 -23.706 1.00 85.81 116 GLU A C 1
ATOM 943 O O . GLU A 1 116 ? 20.925 -8.218 -24.713 1.00 85.81 116 GLU A O 1
ATOM 948 N N . GLU A 1 117 ? 19.067 -8.772 -23.593 1.00 85.69 117 GLU A N 1
ATOM 949 C CA . GLU A 1 117 ? 18.097 -8.329 -24.586 1.00 85.69 117 GLU A CA 1
ATOM 950 C C . GLU A 1 117 ? 16.754 -8.069 -23.885 1.00 85.69 117 GLU A C 1
ATOM 952 O O . GLU A 1 117 ? 16.439 -8.694 -22.867 1.00 85.69 117 GLU A O 1
ATOM 957 N N . ASP A 1 118 ? 15.929 -7.175 -24.435 1.00 86.56 118 ASP A N 1
ATOM 958 C CA . ASP A 1 118 ? 14.522 -7.073 -24.038 1.00 86.56 118 ASP A CA 1
ATOM 959 C C . ASP A 1 118 ? 13.734 -8.263 -24.608 1.00 86.56 118 ASP A C 1
ATOM 961 O O . ASP A 1 118 ? 13.088 -8.172 -25.651 1.00 86.56 118 ASP A O 1
ATOM 965 N N . PHE A 1 119 ? 13.805 -9.398 -23.911 1.00 80.75 119 PHE A N 1
ATOM 966 C CA . PHE A 1 119 ? 13.213 -10.668 -24.343 1.00 80.75 119 PHE A CA 1
ATOM 967 C C . PHE A 1 119 ? 11.717 -10.577 -24.695 1.00 80.75 119 PHE A C 1
ATOM 969 O O . PHE A 1 119 ? 11.248 -11.294 -25.579 1.00 80.75 119 PHE A O 1
ATOM 976 N N . LEU A 1 120 ? 10.954 -9.729 -23.997 1.00 83.31 120 LEU A N 1
ATOM 977 C CA . LEU A 1 120 ? 9.511 -9.592 -24.221 1.00 83.31 120 LEU A CA 1
ATOM 978 C C . LEU A 1 120 ? 9.145 -8.400 -25.115 1.00 83.31 120 LEU A C 1
ATOM 980 O O . LEU A 1 120 ? 7.966 -8.251 -25.441 1.00 83.31 120 LEU A O 1
ATOM 984 N N . GLY A 1 121 ? 10.112 -7.562 -25.499 1.00 86.62 121 GLY A N 1
ATOM 985 C CA . GLY A 1 121 ? 9.858 -6.333 -26.250 1.00 86.62 121 GLY A CA 1
ATOM 986 C C . GLY A 1 121 ? 8.937 -5.365 -25.500 1.00 86.62 121 GLY A C 1
ATOM 987 O O . GLY A 1 121 ? 8.065 -4.750 -26.115 1.00 86.62 121 GLY A O 1
ATOM 988 N N . ILE A 1 122 ? 9.053 -5.298 -24.168 1.00 87.69 122 ILE A N 1
ATOM 989 C CA . ILE A 1 122 ? 8.168 -4.495 -23.306 1.00 87.69 122 ILE A CA 1
ATOM 990 C C . ILE A 1 122 ? 8.685 -3.072 -23.055 1.00 87.69 122 ILE A C 1
ATOM 992 O O . ILE A 1 122 ? 7.957 -2.256 -22.481 1.00 87.69 122 ILE A O 1
ATOM 996 N N . LEU A 1 123 ? 9.910 -2.756 -23.484 1.00 89.19 123 LEU A N 1
ATOM 997 C CA . LEU A 1 123 ? 10.479 -1.409 -23.482 1.00 89.19 123 LEU A CA 1
ATOM 998 C C . LEU A 1 123 ? 10.066 -0.668 -24.754 1.00 89.19 123 LEU A C 1
ATOM 1000 O O . LEU A 1 123 ? 10.715 -0.745 -25.795 1.00 89.19 123 LEU A O 1
ATOM 1004 N N . TYR A 1 124 ? 8.961 0.061 -24.661 1.00 85.19 124 TYR A N 1
ATOM 1005 C CA . TYR A 1 124 ? 8.407 0.825 -25.761 1.00 85.19 124 TYR A CA 1
ATOM 1006 C C . TYR A 1 124 ? 9.070 2.202 -25.825 1.00 85.19 124 TYR A C 1
ATOM 1008 O O . TYR A 1 124 ? 8.997 2.980 -24.876 1.00 85.19 124 TYR A O 1
ATOM 1016 N N . THR A 1 125 ? 9.728 2.490 -26.946 1.00 79.25 125 THR A N 1
ATOM 1017 C CA . THR A 1 125 ? 10.515 3.716 -27.170 1.00 79.25 125 THR A CA 1
ATOM 1018 C C . THR A 1 125 ? 9.912 4.640 -28.229 1.00 79.25 125 THR A C 1
ATOM 1020 O O . THR A 1 125 ? 10.495 5.679 -28.532 1.00 79.25 125 THR A O 1
ATOM 1023 N N . GLU A 1 126 ? 8.758 4.283 -28.803 1.00 78.56 126 GLU A N 1
ATOM 1024 C CA . GLU A 1 126 ? 8.074 5.057 -29.843 1.00 78.56 126 GLU A CA 1
ATOM 1025 C C . GLU A 1 126 ? 6.619 5.348 -29.458 1.00 78.56 126 GLU A C 1
ATOM 1027 O O . GLU A 1 126 ? 5.872 4.461 -29.054 1.00 78.56 126 GLU A O 1
ATOM 1032 N N . ASP A 1 127 ? 6.186 6.595 -29.626 1.00 64.12 127 ASP A N 1
ATOM 1033 C CA . ASP A 1 127 ? 4.850 7.055 -29.240 1.00 64.12 127 ASP A CA 1
ATOM 1034 C C . ASP A 1 127 ? 3.863 6.878 -30.415 1.00 64.12 127 ASP A C 1
ATOM 1036 O O . ASP A 1 127 ? 3.579 7.808 -31.170 1.00 64.12 127 ASP A O 1
ATOM 1040 N N . GLY A 1 128 ? 3.435 5.633 -30.674 1.00 57.12 128 GLY A N 1
ATOM 1041 C CA . GLY A 1 128 ? 2.753 5.290 -31.938 1.00 57.12 128 GLY A CA 1
ATOM 1042 C C . GLY A 1 128 ? 1.360 4.663 -31.847 1.00 57.12 128 GLY A C 1
ATOM 1043 O O . GLY A 1 128 ? 0.539 4.866 -32.742 1.00 57.12 128 GLY A O 1
ATOM 1044 N N . TYR A 1 129 ? 1.061 3.884 -30.802 1.00 65.69 129 TYR A N 1
ATOM 1045 C CA . TYR A 1 129 ? -0.109 2.983 -30.828 1.00 65.69 129 TYR A CA 1
ATOM 1046 C C . TYR A 1 129 ? -0.901 2.907 -29.511 1.00 65.69 129 TYR A C 1
ATOM 1048 O O . TYR A 1 129 ? -1.743 2.016 -29.341 1.00 65.69 129 TYR A O 1
ATOM 1056 N N . GLY A 1 130 ? -0.667 3.854 -28.594 1.00 74.62 130 GLY A N 1
ATOM 1057 C CA . GLY A 1 130 ? -1.317 3.895 -27.278 1.00 74.62 130 GLY A CA 1
ATOM 1058 C C . GLY A 1 130 ? -0.915 2.733 -26.363 1.00 74.62 130 GLY A C 1
ATOM 1059 O O . GLY A 1 130 ? -1.694 2.343 -25.490 1.00 74.62 130 GLY A O 1
ATOM 1060 N N . GLU A 1 131 ? 0.260 2.152 -26.612 1.00 86.00 131 GLU A N 1
ATOM 1061 C CA . GLU A 1 131 ? 0.896 1.141 -25.771 1.00 86.00 131 GLU A CA 1
ATOM 1062 C C . GLU A 1 131 ? 2.103 1.779 -25.098 1.00 86.00 131 GLU A C 1
ATOM 1064 O O . GLU A 1 131 ? 2.872 2.481 -25.749 1.00 86.00 131 GLU A O 1
ATOM 1069 N N . TYR A 1 132 ? 2.239 1.550 -23.798 1.00 90.75 132 TYR A N 1
ATOM 1070 C CA . TYR A 1 132 ? 3.287 2.173 -23.001 1.00 90.75 132 TYR A CA 1
ATOM 1071 C C . TYR A 1 132 ? 3.932 1.154 -22.077 1.00 90.75 132 TYR A C 1
ATOM 1073 O O . TYR A 1 132 ? 3.252 0.261 -21.556 1.00 90.75 132 TYR A O 1
ATOM 1081 N N . THR A 1 133 ? 5.228 1.325 -21.826 1.00 93.12 133 THR A N 1
ATOM 1082 C CA . THR A 1 133 ? 5.914 0.610 -20.751 1.00 93.12 133 THR A CA 1
ATOM 1083 C C . THR A 1 133 ? 5.364 1.065 -19.408 1.00 93.12 133 THR A C 1
ATOM 1085 O O . THR A 1 133 ? 5.170 2.255 -19.152 1.00 93.12 133 THR A O 1
ATOM 1088 N N . CYS A 1 134 ? 5.107 0.112 -18.524 1.00 93.69 134 CYS A N 1
ATOM 1089 C CA . CYS A 1 134 ? 4.588 0.381 -17.199 1.00 93.69 134 CYS A CA 1
ATOM 1090 C C . CYS A 1 134 ? 5.186 -0.540 -16.143 1.00 93.69 134 CYS A C 1
ATOM 1092 O O . CYS A 1 134 ? 5.649 -1.645 -16.429 1.00 93.69 134 CYS A O 1
ATOM 1094 N N . VAL A 1 135 ? 5.087 -0.090 -14.897 1.00 94.50 135 VAL A N 1
ATOM 1095 C CA . VAL A 1 135 ? 5.274 -0.923 -13.714 1.00 94.50 135 VAL A CA 1
ATOM 1096 C C . VAL A 1 135 ? 3.927 -1.085 -13.033 1.00 94.50 135 VAL A C 1
ATOM 1098 O O . VAL A 1 135 ? 3.334 -0.100 -12.590 1.00 94.50 135 VAL A O 1
ATOM 1101 N N . GLU A 1 136 ? 3.461 -2.324 -12.924 1.00 93.44 136 GLU A N 1
ATOM 1102 C CA . GLU A 1 136 ? 2.381 -2.675 -12.011 1.00 93.44 136 GLU A CA 1
ATOM 1103 C C . GLU A 1 136 ? 2.987 -3.031 -10.652 1.00 93.44 136 GLU A C 1
ATOM 1105 O O . GLU A 1 136 ? 3.912 -3.837 -10.572 1.00 93.44 136 GLU A O 1
ATOM 1110 N N . ARG A 1 137 ? 2.481 -2.436 -9.573 1.00 92.69 137 ARG A N 1
ATOM 1111 C CA . ARG A 1 137 ? 2.913 -2.714 -8.200 1.00 92.69 137 ARG A CA 1
ATOM 1112 C C . ARG A 1 137 ? 1.731 -3.167 -7.354 1.00 92.69 137 ARG A C 1
ATOM 1114 O O . ARG A 1 137 ? 0.595 -2.754 -7.579 1.00 92.69 137 ARG A O 1
ATOM 1121 N N . SER A 1 138 ? 2.011 -4.013 -6.370 1.00 90.81 138 SER A N 1
ATOM 1122 C CA . SER A 1 138 ? 1.048 -4.426 -5.349 1.00 90.81 138 SER A CA 1
ATOM 1123 C C . SER A 1 138 ? 1.712 -4.424 -3.981 1.00 90.81 138 SER A C 1
ATOM 1125 O O . SER A 1 138 ? 2.806 -4.974 -3.826 1.00 90.81 138 SER A O 1
ATOM 1127 N N . TRP A 1 139 ? 1.043 -3.847 -2.985 1.00 90.75 139 TRP A N 1
ATOM 1128 C CA . TRP A 1 139 ? 1.482 -3.899 -1.594 1.00 90.75 139 TRP A CA 1
ATOM 1129 C C . TRP A 1 139 ? 0.619 -4.885 -0.816 1.00 90.75 139 TRP A C 1
ATOM 1131 O O . TRP A 1 139 ? -0.608 -4.836 -0.883 1.00 90.75 139 TRP A O 1
ATOM 1141 N N . ARG A 1 140 ? 1.257 -5.779 -0.060 1.00 87.94 140 ARG A N 1
ATOM 1142 C CA . ARG A 1 140 ? 0.588 -6.848 0.696 1.00 87.94 140 ARG A CA 1
ATOM 1143 C C . ARG A 1 140 ? 1.124 -6.919 2.123 1.00 87.94 140 ARG A C 1
ATOM 1145 O O . ARG A 1 140 ? 2.204 -6.407 2.435 1.00 87.94 140 ARG A O 1
ATOM 1152 N N . MET A 1 141 ? 0.381 -7.584 3.001 1.00 83.75 141 MET A N 1
ATOM 1153 C CA . MET A 1 141 ? 0.847 -7.935 4.345 1.00 83.75 141 MET A CA 1
ATOM 1154 C C . MET A 1 141 ? 0.875 -9.447 4.508 1.00 83.75 141 MET A C 1
ATOM 1156 O O . MET A 1 141 ? -0.019 -10.131 4.031 1.00 83.75 141 MET A O 1
ATOM 1160 N N . GLU A 1 142 ? 1.871 -9.956 5.229 1.00 82.94 142 GLU A N 1
ATOM 1161 C CA . GLU A 1 142 ? 2.091 -11.397 5.400 1.00 82.94 142 GLU A CA 1
ATOM 1162 C C . GLU A 1 142 ? 0.867 -12.174 5.932 1.00 82.94 142 GLU A C 1
ATOM 1164 O O . GLU A 1 142 ? 0.578 -13.229 5.376 1.00 82.94 142 GLU A O 1
ATOM 1169 N N . PRO A 1 143 ? 0.080 -11.677 6.912 1.00 86.56 143 PRO A N 1
ATOM 1170 C CA . PRO A 1 143 ? -1.123 -12.392 7.357 1.00 86.56 143 PRO A CA 1
ATOM 1171 C C . PRO A 1 143 ? -2.293 -12.319 6.368 1.00 86.56 143 PRO A C 1
ATOM 1173 O O . PRO A 1 143 ? -3.250 -13.075 6.494 1.00 86.56 143 PRO A O 1
ATOM 1176 N N . PHE A 1 144 ? -2.238 -11.401 5.401 1.00 87.81 144 PHE A N 1
ATOM 1177 C CA . PHE A 1 144 ? -3.305 -11.142 4.436 1.00 87.81 144 PHE A CA 1
ATOM 1178 C C . PHE A 1 144 ? -2.727 -11.100 3.015 1.00 87.81 144 PHE A C 1
ATOM 1180 O O . PHE A 1 144 ? -2.809 -10.063 2.352 1.00 87.81 144 PHE A O 1
ATOM 1187 N N . PRO A 1 145 ? -2.109 -12.196 2.537 1.00 84.62 145 PRO A N 1
ATOM 1188 C CA . PRO A 1 145 ? -1.388 -12.181 1.271 1.00 84.62 145 PRO A CA 1
ATOM 1189 C C . PRO A 1 145 ? -2.329 -11.946 0.087 1.00 84.62 145 PRO A C 1
ATOM 1191 O O . PRO A 1 145 ? -1.923 -11.350 -0.899 1.00 84.62 145 PRO A O 1
ATOM 1194 N N . GLU A 1 146 ? -3.593 -12.351 0.187 1.00 87.25 146 GLU A N 1
ATOM 1195 C CA . GLU A 1 146 ? -4.573 -12.237 -0.901 1.00 87.25 146 GLU A CA 1
ATOM 1196 C C . GLU A 1 146 ? -5.189 -10.843 -1.053 1.00 87.25 146 GLU A C 1
ATOM 1198 O O . GLU A 1 146 ? -5.906 -10.598 -2.020 1.00 87.25 146 GLU A O 1
ATOM 1203 N N . LYS A 1 147 ? -4.954 -9.936 -0.099 1.00 87.75 147 LYS A N 1
ATOM 1204 C CA . LYS A 1 147 ? -5.574 -8.608 -0.089 1.00 87.75 147 LYS A CA 1
ATOM 1205 C C . LYS A 1 147 ? -4.534 -7.520 -0.294 1.00 87.75 147 LYS A C 1
ATOM 1207 O O . LYS A 1 147 ? -3.448 -7.551 0.290 1.00 87.75 147 LYS A O 1
ATOM 1212 N N . GLU A 1 148 ? -4.899 -6.528 -1.093 1.00 88.94 148 GLU A N 1
ATOM 1213 C CA . GLU A 1 148 ? -4.060 -5.356 -1.293 1.00 88.94 148 GLU A CA 1
ATOM 1214 C C . GLU A 1 148 ? -4.121 -4.455 -0.046 1.00 88.94 148 GLU A C 1
ATOM 1216 O O . GLU A 1 148 ? -5.133 -4.356 0.651 1.00 88.94 148 GLU A O 1
ATOM 1221 N N . LEU A 1 149 ? -3.007 -3.820 0.301 1.00 89.25 149 LEU A N 1
ATOM 1222 C CA . LEU A 1 149 ? -2.878 -3.065 1.542 1.00 89.25 149 LEU A CA 1
ATOM 1223 C C . LEU A 1 149 ? -3.821 -1.850 1.643 1.00 89.25 149 LEU A C 1
ATOM 1225 O O . LEU A 1 149 ? -4.282 -1.527 2.737 1.00 89.25 149 LEU A O 1
ATOM 1229 N N . THR A 1 150 ? -4.116 -1.162 0.544 1.00 89.50 150 THR A N 1
ATOM 1230 C CA . THR A 1 150 ? -5.105 -0.075 0.487 1.00 89.50 150 THR A CA 1
ATOM 1231 C C . THR A 1 150 ? -6.533 -0.587 0.654 1.00 89.50 150 THR A C 1
ATOM 1233 O O . THR A 1 150 ? -7.323 0.084 1.316 1.00 89.50 150 THR A O 1
ATOM 1236 N N . GLU A 1 151 ? -6.845 -1.798 0.179 1.00 89.50 151 GLU A N 1
ATOM 1237 C CA . GLU A 1 151 ? -8.122 -2.472 0.459 1.00 89.50 151 GLU A CA 1
ATOM 1238 C C . GLU A 1 151 ? -8.251 -2.796 1.949 1.00 89.50 151 GLU A C 1
ATOM 1240 O O . GLU A 1 151 ? -9.262 -2.482 2.578 1.00 89.50 151 GLU A O 1
ATOM 1245 N N . LEU A 1 152 ? -7.188 -3.342 2.547 1.00 90.75 152 LEU A N 1
ATOM 1246 C CA . LEU A 1 152 ? -7.117 -3.591 3.989 1.00 90.75 152 LEU A CA 1
ATOM 1247 C C . LEU A 1 152 ? -7.256 -2.295 4.797 1.00 90.75 152 LEU A C 1
ATOM 1249 O O . LEU A 1 152 ? -7.911 -2.275 5.840 1.00 90.75 152 LEU A O 1
ATOM 1253 N N . ALA A 1 153 ? -6.660 -1.201 4.325 1.00 90.81 153 ALA A N 1
ATOM 1254 C CA . ALA A 1 153 ? -6.787 0.096 4.971 1.00 90.81 153 ALA A CA 1
ATOM 1255 C C . ALA A 1 153 ? -8.214 0.655 4.876 1.00 90.81 153 ALA A C 1
ATOM 1257 O O . ALA A 1 153 ? -8.725 1.160 5.874 1.00 90.81 153 ALA A O 1
ATOM 1258 N N . ALA A 1 154 ? -8.876 0.539 3.724 1.00 90.06 154 ALA A N 1
ATOM 1259 C CA . ALA A 1 154 ? -10.273 0.943 3.574 1.00 90.06 154 ALA A CA 1
ATOM 1260 C C . ALA A 1 154 ? -11.199 0.122 4.482 1.00 90.06 154 ALA A C 1
ATOM 1262 O O . ALA A 1 154 ? -11.983 0.698 5.231 1.00 90.06 154 ALA A O 1
ATOM 1263 N N . GLU A 1 155 ? -11.041 -1.206 4.508 1.00 91.00 155 GLU A N 1
ATOM 1264 C CA . GLU A 1 155 ? -11.838 -2.088 5.370 1.00 91.00 155 GLU A CA 1
ATOM 1265 C C . GLU A 1 155 ? -11.650 -1.739 6.858 1.00 91.00 155 GLU A C 1
ATOM 1267 O O . GLU A 1 155 ? -12.614 -1.655 7.624 1.00 91.00 155 GLU A O 1
ATOM 1272 N N . ALA A 1 156 ? -10.408 -1.496 7.282 1.00 92.19 156 ALA A N 1
ATOM 1273 C CA . ALA A 1 156 ? -10.116 -1.076 8.647 1.00 92.19 156 ALA A CA 1
ATOM 1274 C C . ALA A 1 156 ? -10.694 0.311 8.968 1.00 92.19 156 ALA A C 1
ATOM 1276 O O . ALA A 1 156 ? -11.215 0.517 10.068 1.00 92.19 156 ALA A O 1
ATOM 1277 N N . TRP A 1 157 ? -10.618 1.253 8.023 1.00 91.88 157 TRP A N 1
ATOM 1278 C CA . TRP A 1 157 ? -11.216 2.576 8.171 1.00 91.88 157 TRP A CA 1
ATOM 1279 C C . TRP A 1 157 ? -12.727 2.483 8.350 1.00 91.88 157 TRP A C 1
ATOM 1281 O O . TRP A 1 157 ? -13.241 3.069 9.297 1.00 91.88 157 TRP A O 1
ATOM 1291 N N . ASP A 1 158 ? -13.421 1.699 7.527 1.00 90.81 158 ASP A N 1
ATOM 1292 C CA . ASP A 1 158 ? -14.873 1.531 7.616 1.00 90.81 158 ASP A CA 1
ATOM 1293 C C . ASP A 1 158 ? -15.295 0.996 8.987 1.00 90.81 158 ASP A C 1
ATOM 1295 O O . ASP A 1 158 ? -16.224 1.519 9.608 1.00 90.81 158 ASP A O 1
ATOM 1299 N N . LYS A 1 159 ? -14.579 0.001 9.527 1.00 92.06 159 LYS A N 1
ATOM 1300 C CA . LYS A 1 159 ? -14.854 -0.537 10.873 1.00 92.06 159 LYS A CA 1
ATOM 1301 C C . LYS A 1 159 ? -14.706 0.534 11.960 1.00 92.06 159 LYS A C 1
ATOM 1303 O O . LYS A 1 159 ? -15.570 0.658 12.830 1.00 92.06 159 LYS A O 1
ATOM 1308 N N . VAL A 1 160 ? -13.635 1.327 11.908 1.00 92.19 160 VAL A N 1
ATOM 1309 C CA . VAL A 1 160 ? -13.376 2.396 12.888 1.00 92.19 160 VAL A CA 1
ATOM 1310 C C . VAL A 1 160 ? -14.363 3.556 12.727 1.00 92.19 160 VAL A C 1
ATOM 1312 O O . VAL A 1 160 ? -14.909 4.042 13.719 1.00 92.19 160 VAL A O 1
ATOM 1315 N N . ALA A 1 161 ? -14.635 3.980 11.494 1.00 90.75 161 ALA A N 1
ATOM 1316 C CA . ALA A 1 161 ? -15.565 5.056 11.178 1.00 90.75 161 ALA A CA 1
ATOM 1317 C C . ALA A 1 161 ? -16.989 4.710 11.631 1.00 90.75 161 ALA A C 1
ATOM 1319 O O . ALA A 1 161 ? -17.638 5.536 12.273 1.00 90.75 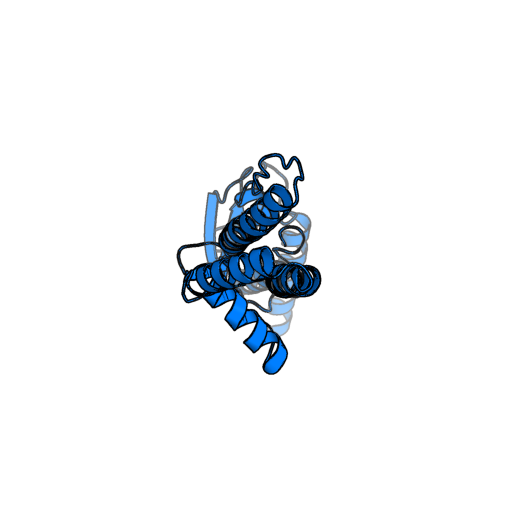161 ALA A O 1
ATOM 1320 N N . ASN A 1 162 ? -17.438 3.471 11.408 1.00 90.75 162 ASN A N 1
ATOM 1321 C CA . ASN A 1 162 ? -18.741 2.992 11.872 1.00 90.75 162 ASN A CA 1
ATOM 1322 C C . ASN A 1 162 ? -18.873 3.027 13.401 1.00 90.75 162 ASN A C 1
ATOM 1324 O O . ASN A 1 162 ? -19.933 3.389 13.924 1.00 90.75 162 ASN A O 1
ATOM 1328 N N . LEU A 1 163 ? -17.799 2.719 14.138 1.00 92.19 163 LEU A N 1
ATOM 1329 C CA . LEU A 1 163 ? -17.792 2.877 15.593 1.00 92.19 163 LEU A CA 1
ATOM 1330 C C . LEU A 1 163 ? -17.940 4.354 15.993 1.00 92.19 163 LEU A C 1
ATOM 1332 O O . LEU A 1 163 ? -18.772 4.688 16.840 1.00 92.19 163 LEU A O 1
ATOM 1336 N N . VAL A 1 164 ? -17.170 5.252 15.375 1.00 91.62 164 VAL A N 1
ATOM 1337 C CA . VAL A 1 164 ? -17.243 6.697 15.659 1.00 91.62 164 VAL A CA 1
ATOM 1338 C C . VAL A 1 164 ? -18.625 7.261 15.306 1.00 91.62 164 VAL A C 1
ATOM 1340 O O . VAL A 1 164 ? -19.189 8.039 16.074 1.00 91.62 164 VAL A O 1
ATOM 1343 N N . HIS A 1 165 ? -19.222 6.819 14.202 1.00 91.38 165 HIS A N 1
ATOM 1344 C CA . HIS A 1 165 ? -20.590 7.161 13.808 1.00 91.38 165 HIS A CA 1
ATOM 1345 C C . HIS A 1 165 ? -21.630 6.674 14.810 1.00 91.38 165 HIS A C 1
ATOM 1347 O O . HIS A 1 165 ? -22.548 7.415 15.170 1.00 91.38 165 HIS A O 1
ATOM 1353 N N . SER A 1 166 ? -21.473 5.444 15.295 1.00 91.75 166 SER A N 1
ATOM 1354 C CA . SER A 1 166 ? -22.342 4.879 16.325 1.00 91.75 166 SER A CA 1
ATOM 1355 C C . SER A 1 166 ? -22.252 5.686 17.620 1.00 91.75 166 SER A C 1
ATOM 1357 O O . SER A 1 166 ? -23.275 5.965 18.247 1.00 91.75 166 SER A O 1
ATOM 1359 N N . LEU A 1 167 ? -21.046 6.126 17.998 1.00 93.06 167 LEU A N 1
ATOM 1360 C CA . LEU A 1 167 ? -20.842 7.014 19.141 1.00 93.06 167 LEU A CA 1
ATOM 1361 C C . LEU A 1 167 ? -21.518 8.375 18.923 1.00 93.06 167 LEU A C 1
ATOM 1363 O O . LEU A 1 167 ? -22.272 8.824 19.782 1.00 93.06 167 LEU A O 1
ATOM 1367 N N . ALA A 1 168 ? -21.297 9.011 17.772 1.00 91.94 168 ALA A N 1
ATOM 1368 C CA . ALA A 1 168 ? -21.903 10.299 17.440 1.00 91.94 168 ALA A CA 1
ATOM 1369 C C . ALA A 1 168 ? -23.441 10.225 17.432 1.00 91.94 168 ALA A C 1
ATOM 1371 O O . ALA A 1 168 ? -24.107 11.099 17.985 1.00 91.94 168 ALA A O 1
ATOM 1372 N N . SER A 1 169 ? -24.008 9.144 16.895 1.00 92.25 169 SER A N 1
ATOM 1373 C CA . SER A 1 169 ? -25.455 8.896 16.903 1.00 92.25 169 SER A CA 1
ATOM 1374 C C . SER A 1 169 ? -25.999 8.750 18.326 1.00 92.25 169 SER A C 1
ATOM 1376 O O . SER A 1 169 ? -27.040 9.316 18.653 1.00 92.25 169 SER A O 1
ATOM 1378 N N . ARG A 1 170 ? -25.271 8.055 19.213 1.00 92.38 170 ARG A N 1
ATOM 1379 C CA . ARG A 1 170 ? -25.619 7.952 20.643 1.00 92.38 170 ARG A CA 1
ATOM 1380 C C . ARG A 1 170 ? -25.531 9.287 21.382 1.00 92.38 170 ARG A C 1
ATOM 1382 O O . ARG A 1 170 ? -26.262 9.484 22.346 1.00 92.38 170 ARG A O 1
ATOM 1389 N N . LEU A 1 171 ? -24.683 10.202 20.917 1.00 91.94 171 LEU A N 1
ATOM 1390 C CA . LEU A 1 171 ? -24.611 11.587 21.395 1.00 91.94 171 LEU A CA 1
ATOM 1391 C C . LEU A 1 171 ? -25.705 12.491 20.787 1.00 91.94 171 LEU A C 1
ATOM 1393 O O . LEU A 1 171 ? -25.769 13.674 21.113 1.00 91.94 171 LEU A O 1
ATOM 1397 N N . GLY A 1 172 ? -26.575 11.952 19.925 1.00 92.56 172 GLY A N 1
ATOM 1398 C CA . GLY A 1 172 ? -27.693 12.672 19.309 1.00 92.56 172 GLY A CA 1
ATOM 1399 C C . GLY A 1 172 ? -27.370 13.333 17.966 1.00 92.56 172 GLY A C 1
ATOM 1400 O O . GLY A 1 172 ? -28.208 14.065 17.435 1.00 92.56 172 GLY A O 1
ATOM 1401 N N . ALA A 1 173 ? -26.188 13.090 17.392 1.00 91.38 173 ALA A N 1
ATOM 1402 C CA . ALA A 1 173 ? -25.862 13.584 16.060 1.00 91.38 173 ALA A CA 1
ATOM 1403 C C . ALA A 1 173 ? -26.676 12.843 14.988 1.00 91.38 173 ALA A C 1
ATOM 1405 O O . ALA A 1 173 ? -26.858 11.627 15.044 1.00 91.38 173 ALA A O 1
ATOM 1406 N N . LYS A 1 174 ? -27.130 13.574 13.967 1.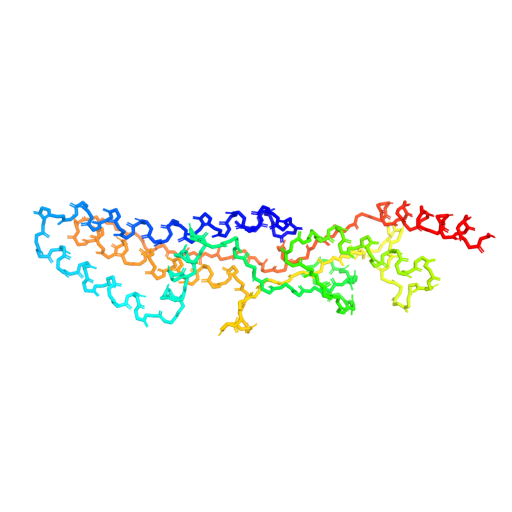00 86.62 174 LYS A N 1
ATOM 1407 C CA . LYS A 1 174 ? -27.679 12.974 12.747 1.00 86.62 174 LYS A CA 1
ATOM 1408 C C . LYS A 1 174 ? -26.525 12.686 11.805 1.00 86.62 174 LYS A C 1
ATOM 1410 O O . LYS A 1 174 ? -26.012 13.600 11.165 1.00 86.62 174 LYS A O 1
ATOM 1415 N N . VAL A 1 175 ? -26.113 11.430 11.762 1.00 82.38 175 VAL A N 1
ATOM 1416 C CA . VAL A 1 175 ? -24.989 10.995 10.941 1.00 82.38 175 VAL A CA 1
ATOM 1417 C C . VAL A 1 175 ? -25.532 10.302 9.696 1.00 82.38 175 VAL A C 1
ATOM 1419 O O . VAL A 1 175 ? -26.393 9.434 9.801 1.00 82.38 175 VAL A O 1
ATOM 1422 N N . SER A 1 176 ? -25.078 10.719 8.516 1.00 76.81 176 SER A N 1
ATOM 1423 C CA . SER A 1 176 ? -25.343 10.006 7.263 1.00 76.81 176 SER A CA 1
ATOM 1424 C C . SER A 1 176 ? -24.399 8.814 7.126 1.00 76.81 176 SER A C 1
ATOM 1426 O O . SER A 1 176 ? -23.265 8.876 7.604 1.00 76.81 176 SER A O 1
ATOM 1428 N N . ASP A 1 177 ? -24.829 7.767 6.424 1.00 69.25 177 ASP A N 1
ATOM 1429 C CA . ASP A 1 177 ? -23.954 6.645 6.085 1.00 69.25 177 ASP A CA 1
ATOM 1430 C C . ASP A 1 177 ? -22.742 7.156 5.292 1.00 69.25 177 ASP A C 1
ATOM 1432 O O . ASP A 1 177 ? -22.878 7.649 4.170 1.00 69.25 177 ASP A O 1
ATOM 1436 N N . LEU A 1 178 ? -21.548 7.063 5.883 1.00 65.25 178 LEU A N 1
ATOM 1437 C CA . LEU A 1 178 ? -20.302 7.240 5.147 1.00 65.25 178 LEU A CA 1
ATOM 1438 C C . LEU A 1 178 ? -20.008 5.914 4.457 1.00 65.25 178 LEU A C 1
ATOM 1440 O O . LEU A 1 178 ? -19.775 4.907 5.120 1.00 65.25 178 LEU A O 1
ATOM 1444 N N . LYS A 1 179 ? -20.013 5.921 3.127 1.00 67.50 179 LYS A N 1
ATOM 1445 C CA . LYS A 1 179 ? -19.414 4.846 2.341 1.00 67.50 179 LYS A CA 1
ATOM 1446 C C . LYS A 1 179 ? -18.089 5.350 1.808 1.00 67.50 179 LYS A C 1
ATOM 1448 O O . LYS A 1 179 ? -18.056 6.352 1.095 1.00 67.50 179 LYS A O 1
ATOM 1453 N N . PHE A 1 180 ? -17.011 4.684 2.194 1.00 70.06 180 PHE A N 1
ATOM 1454 C CA . PHE A 1 180 ? -15.718 4.918 1.586 1.00 70.06 180 PHE A CA 1
ATOM 1455 C C . PHE A 1 180 ? -15.657 4.123 0.280 1.00 70.06 180 PHE A C 1
ATOM 1457 O O . PHE A 1 180 ? -15.738 2.898 0.284 1.00 70.06 180 PHE A O 1
ATOM 1464 N N . GLU A 1 181 ? -15.561 4.818 -0.850 1.00 71.31 181 GLU A N 1
ATOM 1465 C CA . GLU A 1 181 ? -15.358 4.182 -2.150 1.00 71.31 181 GLU A CA 1
ATOM 1466 C C . GLU A 1 181 ? -13.886 4.313 -2.529 1.00 71.31 181 GLU A C 1
ATOM 1468 O O . GLU A 1 181 ? -13.363 5.420 -2.675 1.00 71.31 181 GLU A O 1
ATOM 1473 N N . LEU A 1 182 ? -13.209 3.171 -2.664 1.00 72.56 182 LEU A N 1
ATOM 1474 C CA . LEU A 1 182 ? -11.862 3.133 -3.216 1.00 72.56 182 LEU A CA 1
ATOM 1475 C C . LEU A 1 182 ? -11.891 3.516 -4.693 1.00 72.56 182 LEU A C 1
ATOM 1477 O O . LEU A 1 182 ? -12.831 3.191 -5.427 1.00 72.56 182 LEU A O 1
ATOM 1481 N N . SER A 1 183 ? -10.828 4.180 -5.139 1.00 71.56 183 SER A N 1
ATOM 1482 C CA . SER A 1 183 ? -10.625 4.409 -6.562 1.00 71.56 183 SER A CA 1
ATOM 1483 C C . SER A 1 183 ? -10.397 3.076 -7.295 1.00 71.56 183 SER A C 1
ATOM 1485 O O . SER A 1 183 ? -10.194 2.020 -6.692 1.00 71.56 183 SER A O 1
ATOM 1487 N N . ASN A 1 184 ? -10.453 3.093 -8.629 1.00 76.25 184 ASN A N 1
ATOM 1488 C CA . ASN A 1 184 ? -10.147 1.896 -9.410 1.00 76.25 184 ASN A CA 1
ATOM 1489 C C . ASN A 1 184 ? -8.706 1.446 -9.114 1.00 76.25 184 ASN A C 1
ATOM 1491 O O . ASN A 1 184 ? -7.772 2.183 -9.423 1.00 76.25 184 ASN A O 1
ATOM 1495 N N . ALA A 1 185 ? -8.518 0.230 -8.593 1.00 74.56 185 ALA A N 1
ATOM 1496 C CA . ALA A 1 185 ? -7.204 -0.281 -8.199 1.00 74.56 185 ALA A CA 1
ATOM 1497 C C . ALA A 1 185 ? -6.148 -0.151 -9.313 1.00 74.56 185 ALA A C 1
ATOM 1499 O O . ALA A 1 185 ? -5.012 0.241 -9.052 1.00 74.56 185 ALA A O 1
ATOM 1500 N N . ASN A 1 186 ? -6.523 -0.372 -10.577 1.00 73.00 186 ASN A N 1
ATOM 1501 C CA . ASN A 1 186 ? -5.591 -0.266 -11.703 1.00 73.00 186 ASN A CA 1
ATOM 1502 C C . ASN A 1 186 ? -5.124 1.169 -11.969 1.00 73.00 186 ASN A C 1
ATOM 1504 O O . ASN A 1 186 ? -4.048 1.358 -12.527 1.00 73.00 186 ASN A O 1
ATOM 1508 N N . SER A 1 187 ? -5.910 2.178 -11.578 1.00 78.31 187 SER A N 1
ATOM 1509 C CA . SER A 1 187 ? -5.512 3.586 -11.728 1.00 78.31 187 SER A CA 1
ATOM 1510 C C . SER A 1 187 ? -4.387 3.999 -10.782 1.00 78.31 187 SER A C 1
ATOM 1512 O O . SER A 1 187 ? -3.750 5.022 -11.007 1.00 78.31 187 SER A O 1
ATOM 1514 N N . VAL A 1 188 ? -4.139 3.193 -9.749 1.00 87.12 188 VAL A N 1
ATOM 1515 C CA . VAL A 1 188 ? -3.125 3.449 -8.726 1.00 87.12 188 VAL A CA 1
ATOM 1516 C C . VAL A 1 188 ? -1.981 2.444 -8.814 1.00 87.12 188 VAL A C 1
ATOM 1518 O O . VAL A 1 188 ? -0.846 2.801 -8.530 1.00 87.12 188 VAL A O 1
ATOM 1521 N N . ARG A 1 189 ? -2.270 1.196 -9.207 1.00 91.06 189 ARG A N 1
ATOM 1522 C CA . ARG A 1 189 ? -1.288 0.104 -9.266 1.00 91.06 189 ARG A CA 1
ATOM 1523 C C . ARG A 1 189 ? -0.358 0.177 -10.466 1.00 91.06 189 ARG A C 1
ATOM 1525 O O . ARG A 1 189 ? 0.721 -0.402 -10.398 1.00 91.06 189 ARG A O 1
ATOM 1532 N N . ILE A 1 190 ? -0.769 0.830 -11.551 1.00 91.94 190 ILE A N 1
ATOM 1533 C CA . ILE A 1 190 ? -0.001 0.908 -12.795 1.00 91.94 190 ILE A CA 1
ATOM 1534 C C . ILE A 1 190 ? 0.598 2.308 -12.931 1.00 91.94 190 ILE A C 1
ATOM 1536 O O . ILE A 1 190 ? -0.128 3.284 -13.118 1.00 91.94 190 ILE A O 1
ATOM 1540 N N . ARG A 1 191 ? 1.931 2.390 -12.937 1.00 93.38 191 ARG A N 1
ATOM 1541 C CA . ARG A 1 191 ? 2.670 3.592 -13.338 1.00 93.38 191 ARG A CA 1
ATOM 1542 C C . ARG A 1 191 ? 3.155 3.430 -14.761 1.00 93.38 191 ARG A C 1
ATOM 1544 O O . ARG A 1 191 ? 3.919 2.514 -15.050 1.00 93.38 191 ARG A O 1
ATOM 1551 N N . VAL A 1 192 ? 2.715 4.335 -15.622 1.00 92.94 192 VAL A N 1
ATOM 1552 C CA . VAL A 1 192 ? 3.143 4.419 -17.017 1.00 92.94 192 VAL A CA 1
ATOM 1553 C C . VAL A 1 192 ? 4.399 5.278 -17.119 1.00 92.94 192 VAL A C 1
ATOM 1555 O O . VAL A 1 192 ? 4.551 6.238 -16.362 1.00 92.94 192 VAL A O 1
ATOM 1558 N N . PHE A 1 193 ? 5.294 4.913 -18.032 1.00 92.88 193 PHE A N 1
ATOM 1559 C CA . PHE A 1 193 ? 6.501 5.664 -18.349 1.00 92.88 193 PHE A CA 1
ATOM 1560 C C . PHE A 1 193 ? 6.442 6.162 -19.790 1.00 92.88 193 PHE A C 1
ATOM 1562 O O . PHE A 1 193 ? 5.992 5.447 -20.686 1.00 92.88 193 PHE A O 1
ATOM 1569 N N . GLU A 1 194 ? 6.906 7.393 -19.985 1.00 92.19 194 GLU A N 1
ATOM 1570 C CA . GLU A 1 194 ? 6.962 8.023 -21.301 1.00 92.19 194 GLU A CA 1
ATOM 1571 C C . GLU A 1 194 ? 7.978 7.303 -22.205 1.00 92.19 194 GLU A C 1
ATOM 1573 O O . GLU A 1 194 ? 9.056 6.931 -21.721 1.00 92.19 194 GLU A O 1
ATOM 1578 N N . PRO A 1 195 ? 7.694 7.137 -23.510 1.00 92.75 195 PRO A N 1
ATOM 1579 C CA . PRO A 1 195 ? 8.611 6.466 -24.431 1.00 92.75 195 PRO A CA 1
ATOM 1580 C C . PRO A 1 195 ? 10.003 7.110 -24.479 1.00 92.75 195 PRO A C 1
ATOM 1582 O O . PRO A 1 195 ? 11.007 6.398 -24.507 1.00 92.75 195 PRO A O 1
ATOM 1585 N N . ASP A 1 196 ? 10.073 8.443 -24.402 1.00 93.25 196 ASP A N 1
ATOM 1586 C CA . ASP A 1 196 ? 11.340 9.183 -24.370 1.00 93.25 196 ASP A CA 1
ATOM 1587 C C . ASP A 1 196 ? 12.169 8.834 -23.128 1.00 93.25 196 ASP A C 1
ATOM 1589 O O . ASP A 1 196 ? 13.362 8.559 -23.240 1.00 93.25 196 ASP A O 1
ATOM 1593 N N . PHE A 1 197 ? 11.532 8.729 -21.954 1.00 94.62 197 PHE A N 1
ATOM 1594 C CA . PHE A 1 197 ? 12.211 8.304 -20.727 1.00 94.62 197 PHE A CA 1
ATOM 1595 C C . PHE A 1 197 ? 12.803 6.898 -20.878 1.00 94.62 197 PHE A C 1
ATOM 1597 O O . PHE A 1 197 ? 13.945 6.657 -20.480 1.00 94.62 197 PHE A O 1
ATOM 1604 N N . ILE A 1 198 ? 12.047 5.963 -21.462 1.00 95.00 198 ILE A N 1
ATOM 1605 C CA . ILE A 1 198 ? 12.526 4.595 -21.697 1.00 95.00 198 ILE A CA 1
ATOM 1606 C C . ILE A 1 198 ? 13.706 4.601 -22.668 1.00 95.00 198 ILE A C 1
ATOM 1608 O O . ILE A 1 198 ? 14.723 3.957 -22.404 1.00 95.00 198 ILE A O 1
ATOM 1612 N N . LYS A 1 199 ? 13.589 5.352 -23.764 1.00 93.94 199 LYS A N 1
ATOM 1613 C CA . LYS A 1 199 ? 14.616 5.452 -24.799 1.00 93.94 199 LYS A CA 1
ATOM 1614 C C . LYS A 1 199 ? 15.925 6.013 -24.252 1.00 93.94 199 LYS A C 1
ATOM 1616 O O . LYS A 1 199 ? 16.960 5.368 -24.403 1.00 93.94 199 LYS A O 1
ATOM 1621 N N . GLU A 1 200 ? 15.871 7.162 -23.583 1.00 95.62 200 GLU A N 1
ATOM 1622 C CA . GLU A 1 200 ? 17.047 7.834 -23.022 1.00 95.62 200 GLU A CA 1
ATOM 1623 C C . GLU A 1 200 ? 17.801 6.928 -22.041 1.00 95.62 200 GLU A C 1
ATOM 1625 O O . GLU A 1 200 ? 19.020 6.769 -22.136 1.00 95.62 200 GLU A O 1
ATOM 1630 N N . ASN A 1 201 ? 17.078 6.277 -21.124 1.00 96.56 201 ASN A N 1
ATOM 1631 C CA . ASN A 1 201 ? 17.694 5.403 -20.127 1.00 96.56 201 ASN A CA 1
ATOM 1632 C C . ASN A 1 201 ? 18.243 4.107 -20.741 1.00 96.56 201 ASN A C 1
ATOM 1634 O O . ASN A 1 201 ? 19.299 3.632 -20.319 1.00 96.56 201 ASN A O 1
ATOM 1638 N N . LEU A 1 202 ? 17.567 3.541 -21.745 1.00 95.12 202 LEU A N 1
ATOM 1639 C CA . LEU A 1 202 ? 18.039 2.343 -22.441 1.00 95.12 202 LEU A CA 1
ATOM 1640 C C . LEU A 1 202 ? 19.309 2.618 -23.252 1.00 95.12 202 LEU A C 1
ATOM 1642 O O . LEU A 1 202 ? 20.244 1.817 -23.214 1.00 95.12 202 LEU A O 1
ATOM 1646 N N . GLU A 1 203 ? 19.367 3.742 -23.967 1.00 94.94 203 GLU A N 1
ATOM 1647 C CA . GLU A 1 203 ? 20.560 4.164 -24.708 1.00 94.94 203 GLU A CA 1
ATOM 1648 C C . GLU A 1 203 ? 21.734 4.433 -23.755 1.00 94.94 203 GLU A C 1
ATOM 1650 O O . GLU A 1 203 ? 22.825 3.889 -23.955 1.00 94.94 203 GLU A O 1
ATOM 1655 N N . ALA A 1 204 ? 21.499 5.165 -22.661 1.00 95.56 204 ALA A N 1
ATOM 1656 C CA . ALA A 1 204 ? 22.518 5.434 -21.646 1.00 95.56 204 ALA A CA 1
ATOM 1657 C C . ALA A 1 204 ? 23.070 4.147 -21.002 1.00 95.56 204 ALA A C 1
ATOM 1659 O O . ALA A 1 204 ? 24.286 4.006 -20.837 1.00 95.56 204 ALA A O 1
ATOM 1660 N N . ALA A 1 205 ? 22.201 3.184 -20.674 1.00 95.06 205 ALA A N 1
ATOM 1661 C CA . ALA A 1 205 ? 22.611 1.897 -20.116 1.00 95.06 205 ALA A CA 1
ATOM 1662 C C . ALA A 1 205 ? 23.449 1.079 -21.115 1.00 95.06 205 ALA A C 1
ATOM 1664 O O . ALA A 1 205 ? 24.498 0.541 -20.750 1.00 95.06 205 ALA A O 1
ATOM 1665 N N . LYS A 1 206 ? 23.048 1.035 -22.394 1.00 94.06 206 LYS A N 1
ATOM 1666 C CA . LYS A 1 206 ? 23.813 0.360 -23.457 1.00 94.06 206 LYS A CA 1
ATOM 1667 C C . LYS A 1 206 ? 25.201 0.969 -23.635 1.00 94.06 206 LYS A C 1
ATOM 1669 O O . LYS A 1 206 ? 26.186 0.237 -23.719 1.00 94.06 206 LYS A O 1
ATOM 1674 N N . GLU A 1 207 ? 25.303 2.297 -23.649 1.00 94.50 207 GLU A N 1
ATOM 1675 C CA . GLU A 1 207 ? 26.597 2.980 -23.727 1.00 94.50 207 GLU A CA 1
ATOM 1676 C C . GLU A 1 207 ? 27.501 2.678 -22.530 1.00 94.50 207 GLU A C 1
ATOM 1678 O O . GLU A 1 207 ? 28.711 2.502 -22.695 1.00 94.50 207 GLU A O 1
ATOM 1683 N N . PHE A 1 208 ? 26.932 2.643 -21.324 1.00 94.12 208 PHE A N 1
ATOM 1684 C CA . PHE A 1 208 ? 27.673 2.325 -20.110 1.00 94.12 208 PHE A CA 1
ATOM 1685 C C . PHE A 1 208 ? 28.278 0.919 -20.184 1.00 94.12 208 PHE A C 1
ATOM 1687 O O . PHE A 1 208 ? 29.471 0.752 -19.919 1.00 94.12 208 PHE A O 1
ATOM 1694 N N . HIS A 1 209 ? 27.499 -0.083 -20.597 1.00 92.31 209 HIS A N 1
ATOM 1695 C CA . HIS A 1 209 ? 28.004 -1.451 -20.746 1.00 92.31 209 HIS A CA 1
ATOM 1696 C C . HIS A 1 209 ? 29.012 -1.571 -21.889 1.00 92.31 209 HIS A C 1
ATOM 1698 O O . HIS A 1 209 ? 30.049 -2.206 -21.708 1.00 92.31 209 HIS A O 1
ATOM 1704 N N . ALA A 1 210 ? 28.799 -0.885 -23.015 1.00 90.62 210 ALA A N 1
ATOM 1705 C CA . ALA A 1 210 ? 29.760 -0.867 -24.121 1.00 90.62 210 ALA A CA 1
ATOM 1706 C C . ALA A 1 210 ? 31.136 -0.310 -23.707 1.00 90.62 210 ALA A C 1
ATOM 1708 O O . ALA A 1 210 ? 32.157 -0.826 -24.149 1.00 90.62 210 ALA A O 1
ATOM 1709 N N . LYS A 1 211 ? 31.177 0.710 -22.835 1.00 89.75 211 LYS A N 1
ATOM 1710 C CA . LYS A 1 211 ? 32.428 1.323 -22.342 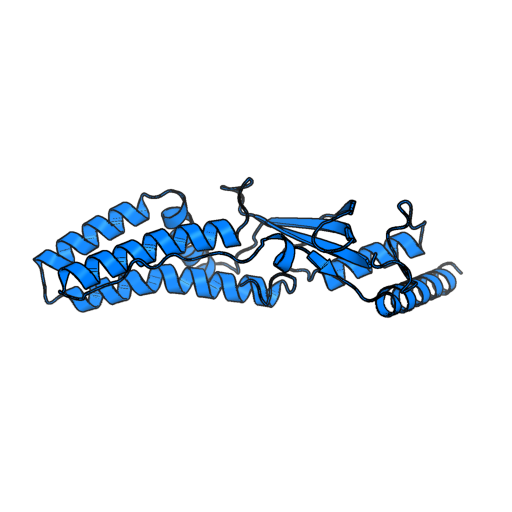1.00 89.75 211 LYS A CA 1
ATOM 1711 C C . LYS A 1 211 ? 33.142 0.472 -21.283 1.00 89.75 21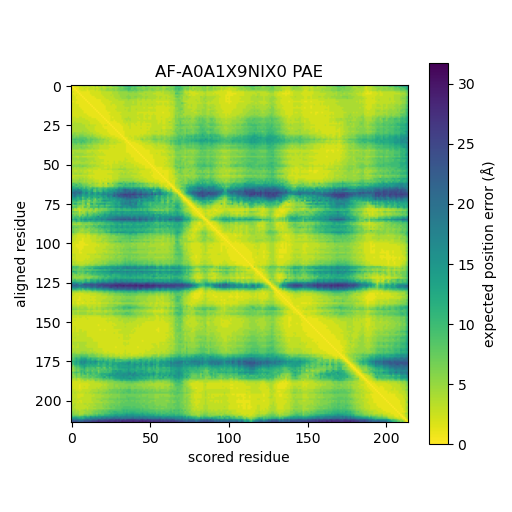1 LYS A C 1
ATOM 1713 O O . LYS A 1 211 ? 34.366 0.507 -21.219 1.00 89.75 211 LYS A O 1
ATOM 1718 N N . ASN A 1 212 ? 32.398 -0.277 -20.466 1.00 83.25 212 ASN A N 1
ATOM 1719 C CA . ASN A 1 212 ? 32.938 -1.057 -19.340 1.00 83.25 212 ASN A CA 1
ATOM 1720 C C . ASN A 1 212 ? 33.161 -2.551 -19.641 1.00 83.25 212 ASN A C 1
ATOM 1722 O O . ASN A 1 212 ? 33.621 -3.283 -18.768 1.00 83.25 212 ASN A O 1
ATOM 1726 N N . THR A 1 213 ? 32.835 -3.008 -20.853 1.00 70.94 213 THR A N 1
ATOM 1727 C CA . THR A 1 213 ? 33.129 -4.377 -21.329 1.00 70.94 213 THR A CA 1
ATOM 1728 C C . THR A 1 213 ? 34.438 -4.435 -22.146 1.00 70.94 213 THR A C 1
ATOM 1730 O O . THR A 1 213 ? 34.802 -5.491 -22.662 1.00 70.94 213 THR A O 1
ATOM 1733 N N . THR A 1 214 ? 35.159 -3.308 -22.239 1.00 51.28 214 THR A N 1
ATOM 1734 C CA . THR A 1 214 ? 36.531 -3.171 -22.779 1.00 51.28 214 THR A CA 1
ATOM 1735 C C . THR A 1 214 ? 37.567 -3.166 -21.668 1.00 51.28 214 THR A C 1
ATOM 1737 O O . THR A 1 214 ? 38.627 -3.801 -21.863 1.00 51.28 214 THR A O 1
#

Foldseek 3Di:
DLVCLQPLVVVLVVLLVLLVCLVVVLVVVLVVCPVPVVLNVVSVVLVVVLCPPPLSVVSNVVNVCCVPPHGDFWAKWKWKAKDAPLDGPDTDTDGDGSNHGVVVVVLVVLLVCLVPHPPPPGLAQDPDDRMFIKMFMFTHHPVGRPDGVVRSSLVSCLSSVVSVVVSCVVVVDDDDDDDDDDDDSSVRRIDTDDSNVSVVSNVVSNVVCVVVVD